Protein AF-A0A1G0C3V4-F1 (afdb_monomer_lite)

Radius of gyration: 38.34 Å; chains: 1; bounding box: 88×27×108 Å

pLDDT: mean 84.43, std 11.32, range [39.75, 96.56]

Sequence (225 aa):
MKKFFIVLGIMSLVLILTPVVIYWYHFGNTTLSDKVSDWGVFGDYINGTINTIVAIISLFVLAWITYIVAKNSNQEARKQQLILRRMDAYQVLATHMINFNLIDRKLEIEVFYFNSIKKSGTFLSKDQAEAIRSIRHNLFAIHELHQCISHFSMSYGHLFEYDFNNEEFKKLTNSSERLRQWAINIEHSIVEQNVENLDENDTPNDFLDNYADFTNSLRKEMNFE

Secondary structure (DSSP, 8-state):
-HHHHHHHHHHHHHHHHHHHHHHHHHHTTSPPP--HHHHHHHHHHHHHHHHHHHHHHHHHHHHHHHHHHHHHHHHHHHHHHHHHHHHHHHHHHHHHHHHHHHHHHHHHHHHHHHHHHHHH----HHHHHHHHHHHHHHHHHHHHHHHHHHHHHHHHGGG--S-TTSHHHHHHHHHHHHHHHHHHHHHHHHHTT------GGGS-THHHHHHHHHHHHHHHTT---

Foldseek 3Di:
DVVVVVVLVVVLVVQLCVQVVVCCVVPVPDDDDPDPVVVVVVCCSSCVSNVVSVVVSVVVVVVVVVVVVVVVVVVVVVVVVLLVLLVVLVVLLVVLVVLLVVLLVVLLVLLVVLVVVVVVPDDDPVVNVVSLVSNLVSLVSLVVNLVSLVCSCVVCVVSAPDDCVDPLSVQLNVLSVQQNVLSVVCNVCSVVVNPDDPDPVSRSPCNVVSSVVVSVVSVVVSDDD

Structure (mmCIF, N/CA/C/O backbone):
data_AF-A0A1G0C3V4-F1
#
_entry.id   AF-A0A1G0C3V4-F1
#
loop_
_atom_site.group_PDB
_atom_site.id
_atom_site.type_symbol
_atom_site.label_atom_id
_atom_site.label_alt_id
_atom_site.label_comp_id
_atom_site.label_asym_id
_atom_site.label_entity_id
_atom_site.label_seq_id
_atom_site.pdbx_PDB_ins_code
_atom_site.Cartn_x
_atom_site.Cartn_y
_atom_site.Cartn_z
_atom_site.occupancy
_atom_site.B_iso_or_equiv
_atom_site.auth_seq_id
_atom_site.auth_comp_id
_atom_site.auth_asym_id
_atom_site.auth_atom_id
_atom_site.pdbx_PDB_model_num
ATOM 1 N N . MET A 1 1 ? 16.892 -3.705 -27.516 1.00 63.84 1 MET A N 1
ATOM 2 C CA . MET A 1 1 ? 18.246 -3.231 -27.141 1.00 63.84 1 MET A CA 1
ATOM 3 C C . MET A 1 1 ? 19.346 -3.825 -28.018 1.00 63.84 1 MET A C 1
ATOM 5 O O . MET A 1 1 ? 19.945 -3.057 -28.751 1.00 63.84 1 MET A O 1
ATOM 9 N N . LYS A 1 2 ? 19.564 -5.152 -28.058 1.00 68.81 2 LYS A N 1
ATOM 10 C CA . LYS A 1 2 ? 20.639 -5.769 -28.879 1.00 68.81 2 LYS A CA 1
ATOM 11 C C . LYS A 1 2 ? 20.648 -5.330 -30.357 1.00 68.81 2 LYS A C 1
ATOM 13 O O . LYS A 1 2 ? 21.683 -4.926 -30.866 1.00 68.81 2 LYS A O 1
ATOM 18 N N . LYS A 1 3 ? 19.483 -5.316 -31.018 1.00 76.25 3 LYS A N 1
ATOM 19 C CA . LYS A 1 3 ? 19.348 -4.881 -32.424 1.00 76.25 3 LYS A CA 1
ATOM 20 C C . LYS A 1 3 ? 19.715 -3.403 -32.653 1.00 76.25 3 LYS A C 1
ATOM 22 O O . LYS A 1 3 ? 20.283 -3.087 -33.685 1.00 76.25 3 LYS A O 1
ATOM 27 N N . PHE A 1 4 ? 19.444 -2.520 -31.687 1.00 77.69 4 PHE A N 1
ATOM 28 C CA . PHE A 1 4 ? 19.779 -1.092 -31.783 1.00 77.69 4 PHE A CA 1
ATOM 29 C C . PHE A 1 4 ? 21.294 -0.870 -31.749 1.00 77.69 4 PHE A C 1
ATOM 31 O O . PHE A 1 4 ? 21.821 -0.151 -32.587 1.00 77.69 4 PHE A O 1
ATOM 38 N N . PHE A 1 5 ? 22.004 -1.550 -30.842 1.00 79.25 5 PHE A N 1
ATOM 39 C CA . PHE A 1 5 ? 23.466 -1.464 -30.769 1.00 79.25 5 PHE A CA 1
ATOM 40 C C . PHE A 1 5 ? 24.155 -2.037 -32.010 1.00 79.25 5 PHE A C 1
ATOM 42 O O . PHE A 1 5 ? 25.154 -1.483 -32.453 1.00 79.25 5 PHE A O 1
ATOM 49 N N . ILE A 1 6 ? 23.602 -3.098 -32.608 1.00 84.56 6 ILE A N 1
ATOM 50 C CA . ILE A 1 6 ? 24.109 -3.650 -33.874 1.00 84.56 6 ILE A CA 1
ATOM 51 C C . ILE A 1 6 ? 23.942 -2.631 -35.010 1.00 84.56 6 ILE A C 1
ATOM 53 O O . ILE A 1 6 ? 24.897 -2.363 -35.732 1.00 84.56 6 ILE A O 1
ATOM 57 N N . VAL A 1 7 ? 22.761 -2.018 -35.138 1.00 84.69 7 VAL A N 1
ATOM 58 C CA . VAL A 1 7 ? 22.500 -0.989 -36.161 1.00 84.69 7 VAL A CA 1
ATOM 59 C C . VAL A 1 7 ? 23.391 0.239 -35.955 1.00 84.69 7 VAL A C 1
ATOM 61 O O . VAL A 1 7 ? 23.986 0.724 -36.913 1.00 84.69 7 VAL A O 1
ATOM 64 N N . LEU A 1 8 ? 23.547 0.701 -34.711 1.00 83.56 8 LEU A N 1
ATOM 65 C CA . LEU A 1 8 ? 24.431 1.817 -34.370 1.00 83.56 8 LEU A CA 1
ATOM 66 C C . LEU A 1 8 ? 25.897 1.495 -34.689 1.00 83.56 8 LEU A C 1
ATOM 68 O O . LEU A 1 8 ? 26.597 2.335 -35.241 1.00 83.56 8 LEU A O 1
ATOM 72 N N . GLY A 1 9 ? 26.355 0.279 -34.384 1.00 85.56 9 GLY A N 1
ATOM 73 C CA . GLY A 1 9 ? 27.712 -0.169 -34.697 1.00 85.56 9 GLY A CA 1
ATOM 74 C C . GLY A 1 9 ? 27.989 -0.186 -36.200 1.00 85.56 9 GLY A C 1
ATOM 75 O O . GLY A 1 9 ? 29.011 0.336 -36.638 1.00 85.56 9 GLY A O 1
ATOM 76 N N . ILE A 1 10 ? 27.052 -0.709 -36.997 1.00 88.06 10 ILE A N 1
ATOM 77 C CA . ILE A 1 10 ? 27.157 -0.717 -38.464 1.00 88.06 10 ILE A CA 1
ATOM 78 C C . ILE A 1 10 ? 27.164 0.716 -39.012 1.00 88.06 10 ILE A C 1
ATOM 80 O O . ILE A 1 10 ? 27.999 1.046 -39.848 1.00 88.06 10 ILE A O 1
ATOM 84 N N . MET A 1 11 ? 26.281 1.587 -38.517 1.00 86.44 11 MET A N 1
ATOM 85 C CA . MET A 1 11 ? 26.206 2.982 -38.960 1.00 86.44 11 MET A CA 1
ATOM 86 C C . MET A 1 11 ? 27.486 3.760 -38.630 1.00 86.44 11 MET A C 1
ATOM 88 O O . MET A 1 11 ? 28.001 4.475 -39.486 1.00 86.44 11 MET A O 1
ATOM 92 N N . SER A 1 12 ? 28.035 3.582 -37.426 1.00 84.06 12 SER A N 1
ATOM 93 C CA . SER A 1 12 ? 29.308 4.189 -37.020 1.00 84.06 12 SER A CA 1
ATOM 94 C C . SER A 1 12 ? 30.472 3.695 -37.878 1.00 84.06 12 SER A C 1
ATOM 96 O O . SER A 1 12 ? 31.303 4.499 -38.292 1.00 84.06 12 SER A O 1
ATOM 98 N N . LEU A 1 13 ? 30.515 2.396 -38.196 1.00 87.56 13 LEU A N 1
ATOM 99 C CA . LEU A 1 13 ? 31.538 1.822 -39.072 1.00 87.56 13 LEU A CA 1
ATOM 100 C C . LEU A 1 13 ? 31.486 2.444 -40.474 1.00 87.56 13 LEU A C 1
ATOM 102 O O . LEU A 1 13 ? 32.519 2.846 -41.003 1.00 87.56 13 LEU A O 1
ATOM 106 N N . VAL A 1 14 ? 30.287 2.572 -41.051 1.00 88.31 14 VAL A N 1
ATOM 107 C CA . VAL A 1 14 ? 30.092 3.240 -42.346 1.00 88.31 14 VAL A CA 1
ATOM 108 C C . VAL A 1 14 ? 30.560 4.694 -42.272 1.00 88.31 14 VAL A C 1
ATOM 110 O O . VAL A 1 14 ? 31.324 5.120 -43.135 1.00 88.31 14 VAL A O 1
ATOM 113 N N . LEU A 1 15 ? 30.183 5.430 -41.218 1.00 85.56 15 LEU A N 1
ATOM 114 C CA . LEU A 1 15 ? 30.558 6.838 -41.061 1.00 85.56 15 LEU A CA 1
ATOM 115 C C . LEU A 1 15 ? 32.078 7.035 -40.971 1.00 85.56 15 LEU A C 1
ATOM 117 O O . LEU A 1 15 ? 32.604 7.954 -41.594 1.00 85.56 15 LEU A O 1
ATOM 121 N N . ILE A 1 16 ? 32.781 6.162 -40.244 1.00 85.56 16 ILE A N 1
ATOM 122 C CA . ILE A 1 16 ? 34.243 6.205 -40.070 1.00 85.56 16 ILE A CA 1
ATOM 123 C C . ILE A 1 16 ? 34.986 5.867 -41.370 1.00 85.56 16 ILE A C 1
ATOM 125 O O . ILE A 1 16 ? 36.071 6.394 -41.607 1.00 85.56 16 ILE A O 1
ATOM 129 N N . LEU A 1 17 ? 34.412 5.024 -42.232 1.00 87.19 17 LEU A N 1
ATOM 130 C CA . LEU A 1 17 ? 35.007 4.678 -43.527 1.00 87.19 17 LEU A CA 1
ATOM 131 C C . LEU A 1 17 ? 34.786 5.761 -44.595 1.00 87.19 17 LEU A C 1
ATOM 133 O O . LEU A 1 17 ? 35.586 5.866 -45.524 1.00 87.19 17 LEU A O 1
ATOM 137 N N . THR A 1 18 ? 33.753 6.600 -44.462 1.00 86.88 18 THR A N 1
ATOM 138 C CA . THR A 1 18 ? 33.429 7.658 -45.442 1.00 86.88 18 THR A CA 1
ATOM 139 C C . THR A 1 18 ? 34.604 8.589 -45.774 1.00 86.88 18 THR A C 1
ATOM 141 O O . THR A 1 18 ? 34.873 8.770 -46.959 1.00 86.88 18 THR A O 1
ATOM 144 N N . PRO A 1 19 ? 35.349 9.156 -44.800 1.00 85.56 19 PRO A N 1
ATOM 145 C CA . PRO A 1 19 ? 36.493 10.030 -45.075 1.00 85.56 19 PRO A CA 1
ATOM 146 C C . PRO A 1 19 ? 37.603 9.330 -45.863 1.00 85.56 19 PRO A C 1
ATOM 148 O O . PRO A 1 19 ? 38.214 9.942 -46.733 1.00 85.56 19 PRO A O 1
ATOM 151 N N . VAL A 1 20 ? 37.828 8.036 -45.605 1.00 86.31 20 VAL A N 1
ATOM 152 C CA . VAL A 1 20 ? 38.820 7.223 -46.326 1.00 86.31 20 VAL A CA 1
ATOM 153 C C . VAL A 1 20 ? 38.390 7.025 -47.780 1.00 86.31 20 VAL A C 1
ATOM 155 O O . VAL A 1 20 ? 39.190 7.217 -48.693 1.00 86.31 20 VAL A O 1
ATOM 158 N N . VAL A 1 21 ? 37.114 6.700 -48.010 1.00 88.12 21 VAL A N 1
ATOM 159 C CA . VAL A 1 21 ? 36.555 6.524 -49.360 1.00 88.12 21 VAL A CA 1
ATOM 160 C C . VAL A 1 21 ? 36.554 7.841 -50.140 1.00 88.12 21 VAL A C 1
ATOM 162 O O . VAL A 1 21 ? 36.944 7.856 -51.304 1.00 88.12 21 VAL A O 1
ATOM 165 N N . ILE A 1 22 ? 36.165 8.952 -49.508 1.00 87.38 22 ILE A N 1
ATOM 166 C CA . ILE A 1 22 ? 36.168 10.290 -50.124 1.00 87.38 22 ILE A CA 1
ATOM 167 C C . ILE A 1 22 ? 37.595 10.709 -50.488 1.00 87.38 22 ILE A C 1
ATOM 169 O O . ILE A 1 22 ? 37.825 11.202 -51.594 1.00 87.38 22 ILE A O 1
ATOM 173 N N . TYR A 1 23 ? 38.559 10.477 -49.593 1.00 87.06 23 TYR A N 1
ATOM 174 C CA . TYR A 1 23 ? 39.966 10.758 -49.861 1.00 87.06 23 TYR A CA 1
ATOM 175 C C . TYR A 1 23 ? 40.481 9.937 -51.047 1.00 87.06 23 TYR A C 1
ATOM 177 O O . TYR A 1 23 ? 41.075 10.492 -51.970 1.00 87.06 23 TYR A O 1
ATOM 185 N N . TRP A 1 24 ? 40.193 8.633 -51.076 1.00 86.69 24 TRP A N 1
ATOM 186 C CA . TRP A 1 24 ? 40.593 7.761 -52.182 1.00 86.69 24 TRP A CA 1
ATOM 187 C C . TRP A 1 24 ? 39.936 8.160 -53.506 1.00 86.69 24 TRP A C 1
ATOM 189 O O . TRP A 1 24 ? 40.581 8.133 -54.548 1.00 86.69 24 TRP A O 1
ATOM 199 N N . TYR A 1 25 ? 38.670 8.572 -53.490 1.00 88.06 25 TYR A N 1
ATOM 200 C CA . TYR A 1 25 ? 37.979 9.034 -54.693 1.00 88.06 25 TYR A CA 1
ATOM 201 C C . TYR A 1 25 ? 38.614 10.304 -55.280 1.00 88.06 25 TYR A C 1
ATOM 203 O O . TYR A 1 25 ? 38.779 10.405 -56.494 1.00 88.06 25 TYR A O 1
ATOM 211 N N . HIS A 1 26 ? 39.005 11.259 -54.433 1.00 84.94 26 HIS A N 1
ATOM 212 C CA . HIS A 1 26 ? 39.595 12.520 -54.887 1.00 84.94 26 HIS A CA 1
ATOM 213 C C . HIS A 1 26 ? 41.089 12.429 -55.223 1.00 84.94 26 HIS A C 1
ATOM 215 O O . HIS A 1 26 ? 41.539 13.107 -56.145 1.00 84.94 26 HIS A O 1
ATOM 221 N N . PHE A 1 27 ? 41.854 11.607 -54.502 1.00 83.56 27 PHE A N 1
ATOM 222 C CA . PHE A 1 27 ? 43.319 11.578 -54.588 1.00 83.56 27 PHE A CA 1
ATOM 223 C C . PHE A 1 27 ? 43.896 10.225 -55.029 1.00 83.56 27 PHE A C 1
ATOM 225 O O . PHE A 1 27 ? 45.096 10.129 -55.264 1.00 83.56 27 PHE A O 1
ATOM 232 N N . GLY A 1 28 ? 43.085 9.182 -55.212 1.00 78.00 28 GLY A N 1
ATOM 233 C CA . GLY A 1 28 ? 43.560 7.820 -55.506 1.00 78.00 28 GLY A CA 1
ATOM 234 C C . GLY A 1 28 ? 44.234 7.633 -56.869 1.00 78.00 28 GLY A C 1
ATOM 235 O O . GLY A 1 28 ? 44.943 6.652 -57.059 1.00 78.00 28 GLY A O 1
ATOM 236 N N . ASN A 1 29 ? 44.060 8.576 -57.801 1.00 80.69 29 ASN A N 1
ATOM 237 C CA . ASN A 1 29 ? 44.761 8.584 -59.092 1.00 80.69 29 ASN A CA 1
ATOM 238 C C . ASN A 1 29 ? 46.132 9.286 -59.035 1.00 80.69 29 ASN A C 1
ATOM 240 O O . ASN A 1 29 ? 46.803 9.405 -60.060 1.00 80.69 29 ASN A O 1
ATOM 244 N N . THR A 1 30 ? 46.540 9.790 -57.868 1.00 80.12 30 THR A N 1
ATOM 245 C CA . THR A 1 30 ? 47.868 10.384 -57.669 1.00 80.12 30 THR A CA 1
ATOM 246 C C . THR A 1 30 ? 48.893 9.309 -57.303 1.00 80.12 30 THR A C 1
ATOM 248 O O . THR A 1 30 ? 48.550 8.266 -56.748 1.00 80.12 30 THR A O 1
ATOM 251 N N . THR A 1 31 ? 50.164 9.527 -57.647 1.00 82.81 31 THR A N 1
ATOM 252 C CA . THR A 1 31 ? 51.248 8.615 -57.258 1.00 82.81 31 THR A CA 1
ATOM 253 C C . THR A 1 31 ? 51.424 8.622 -55.744 1.00 82.81 31 THR A C 1
ATOM 255 O O . THR A 1 31 ? 51.417 9.691 -55.132 1.00 82.81 31 THR A O 1
ATOM 258 N N . LEU A 1 32 ? 51.629 7.444 -55.153 1.00 81.75 32 LEU A N 1
ATOM 259 C CA . LEU A 1 32 ? 51.911 7.308 -53.727 1.00 81.75 32 LEU A CA 1
ATOM 260 C C . LEU A 1 32 ? 53.154 8.133 -53.354 1.00 81.75 32 LEU A C 1
ATOM 262 O O . LEU A 1 32 ? 54.166 8.055 -54.047 1.00 81.75 32 LEU A O 1
ATOM 266 N N . SER A 1 33 ? 53.074 8.934 -52.289 1.00 85.19 33 SER A N 1
ATOM 267 C CA . SER A 1 33 ? 54.213 9.753 -51.868 1.00 85.19 33 SER A CA 1
ATOM 268 C C . SER A 1 33 ? 55.241 8.925 -51.097 1.00 85.19 33 SER A C 1
ATOM 270 O O . SER A 1 33 ? 54.904 8.245 -50.124 1.00 85.19 33 SER A O 1
ATOM 272 N N . ASP A 1 34 ? 56.509 9.062 -51.484 1.00 87.38 34 ASP A N 1
ATOM 273 C CA . ASP A 1 34 ? 57.664 8.516 -50.761 1.00 87.38 34 ASP A CA 1
ATOM 274 C C . ASP A 1 34 ? 58.090 9.402 -49.572 1.00 87.38 34 ASP A C 1
ATOM 276 O O . ASP A 1 34 ? 58.984 9.047 -48.799 1.00 87.38 34 ASP A O 1
ATOM 280 N N . LYS A 1 35 ? 57.472 10.582 -49.403 1.00 90.19 35 LYS A N 1
ATOM 281 C CA . LYS A 1 35 ? 57.782 11.506 -48.307 1.00 90.19 35 LYS A CA 1
ATOM 282 C C . LYS A 1 35 ? 56.919 11.210 -47.090 1.00 90.19 35 LYS A C 1
ATOM 284 O O . LYS A 1 35 ? 55.702 11.362 -47.111 1.00 90.19 35 LYS A O 1
ATOM 289 N N . VAL A 1 36 ? 57.577 10.905 -45.974 1.00 85.38 36 VAL A N 1
ATOM 290 C CA . VAL A 1 36 ? 56.927 10.676 -44.670 1.00 85.38 36 VAL A CA 1
ATOM 291 C C . VAL A 1 36 ? 56.078 11.877 -44.213 1.00 85.38 36 VAL A C 1
ATOM 293 O O . VAL A 1 36 ? 55.052 11.682 -43.569 1.00 85.38 36 VAL A O 1
ATOM 296 N N . SER A 1 37 ? 56.452 13.112 -44.577 1.00 89.19 37 SER A N 1
ATOM 297 C CA . SER A 1 37 ? 55.685 14.325 -44.242 1.00 89.19 37 SER A CA 1
ATOM 298 C C . SER A 1 37 ? 54.247 14.296 -44.762 1.00 89.19 37 SER A C 1
ATOM 300 O O . SER A 1 37 ? 53.335 14.750 -44.075 1.00 89.19 37 SER A O 1
ATOM 302 N N . ASP A 1 38 ? 54.038 13.736 -45.952 1.00 85.69 38 ASP A N 1
ATOM 303 C CA . ASP A 1 38 ? 52.743 13.762 -46.635 1.00 85.69 38 ASP A CA 1
ATOM 304 C C . ASP A 1 38 ? 51.771 12.765 -45.981 1.00 85.69 38 ASP A C 1
ATOM 306 O O . ASP A 1 38 ? 50.573 13.027 -45.865 1.00 85.69 38 ASP A O 1
ATOM 310 N N . TRP A 1 39 ? 52.310 11.666 -45.442 1.00 86.00 39 TRP A N 1
ATOM 311 C CA . TRP A 1 39 ? 51.577 10.706 -44.616 1.00 86.00 39 TRP A CA 1
ATOM 312 C C . TRP A 1 39 ? 51.139 11.288 -43.270 1.00 86.00 39 TRP A C 1
ATOM 314 O O . TRP A 1 39 ? 50.071 10.929 -42.776 1.00 86.00 39 TRP A O 1
ATOM 324 N N . GLY A 1 40 ? 51.922 12.211 -42.701 1.00 86.44 40 GLY A N 1
ATOM 325 C CA . GLY A 1 40 ? 51.534 12.960 -41.502 1.00 86.44 40 GLY A CA 1
ATOM 326 C C . GLY A 1 40 ? 50.282 13.806 -41.744 1.00 86.44 40 GLY A C 1
ATOM 327 O O . GLY A 1 40 ? 49.304 13.681 -41.013 1.00 86.44 40 GLY A O 1
ATOM 328 N N . VAL A 1 41 ? 50.263 14.575 -42.837 1.00 86.88 41 VAL A N 1
ATOM 329 C CA . VAL A 1 41 ? 49.114 15.421 -43.216 1.00 86.88 41 VAL A CA 1
ATOM 330 C C . VAL A 1 41 ? 47.864 14.587 -43.527 1.00 86.88 41 VAL A C 1
ATOM 332 O O . VAL A 1 41 ? 46.753 14.957 -43.144 1.00 86.88 41 VAL A O 1
ATOM 335 N N . PHE A 1 42 ? 48.022 13.436 -44.189 1.00 85.00 42 PHE A N 1
ATOM 336 C CA . PHE A 1 42 ? 46.923 12.487 -44.396 1.00 85.00 42 PHE A CA 1
ATOM 337 C C . PHE A 1 42 ? 46.381 11.938 -43.070 1.00 85.00 42 PHE A C 1
ATOM 339 O O . PHE A 1 42 ? 45.166 11.913 -42.855 1.00 85.00 42 PHE A O 1
ATOM 346 N N . GLY A 1 43 ? 47.281 11.537 -42.169 1.00 84.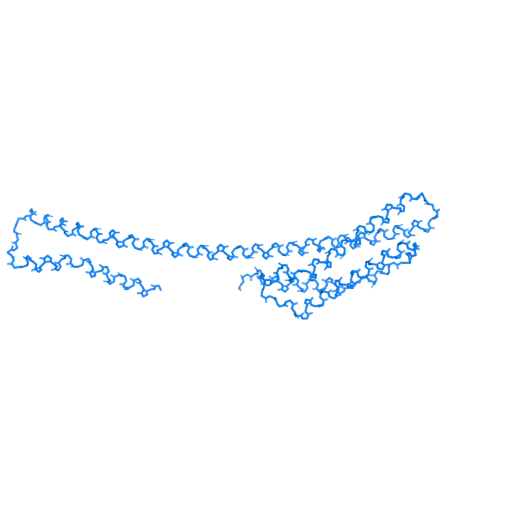94 43 GLY A N 1
ATOM 347 C CA . GLY A 1 43 ? 46.935 11.095 -40.823 1.00 84.94 43 GLY A CA 1
ATOM 348 C C . GLY A 1 43 ? 46.143 12.155 -40.061 1.00 84.94 43 GLY A C 1
ATOM 349 O O . GLY A 1 43 ? 45.115 11.825 -39.474 1.00 84.94 43 GLY A O 1
ATOM 350 N N . ASP A 1 44 ? 46.546 13.423 -40.145 1.00 88.88 44 ASP A N 1
ATOM 351 C CA . ASP A 1 44 ? 45.849 14.546 -39.509 1.00 88.88 44 ASP A CA 1
ATOM 352 C C . ASP A 1 44 ? 44.438 14.760 -40.074 1.00 88.88 44 ASP A C 1
ATOM 354 O O . ASP A 1 44 ? 43.493 14.958 -39.308 1.00 88.88 44 ASP A O 1
ATOM 358 N N . TYR A 1 45 ? 44.255 14.661 -41.395 1.00 87.56 45 TYR A N 1
ATOM 359 C CA . TYR A 1 45 ? 42.934 14.752 -42.029 1.00 87.56 45 TYR A CA 1
ATOM 360 C C . TYR A 1 45 ? 41.993 13.633 -41.564 1.00 87.56 45 TYR A C 1
ATOM 362 O O . TYR A 1 45 ? 40.854 13.893 -41.155 1.00 87.56 45 TYR A O 1
ATOM 370 N N . ILE A 1 46 ? 42.471 12.385 -41.602 1.00 87.12 46 ILE A N 1
ATOM 371 C CA . ILE A 1 46 ? 41.691 11.214 -41.193 1.00 87.12 46 ILE A CA 1
ATOM 372 C C . ILE A 1 46 ? 41.379 11.280 -39.699 1.00 87.12 46 ILE A C 1
ATOM 374 O O . ILE A 1 46 ? 40.219 11.150 -39.312 1.00 87.12 46 ILE A O 1
ATOM 378 N N . ASN A 1 47 ? 42.382 11.544 -38.862 1.00 85.00 47 ASN A N 1
ATOM 379 C CA . ASN A 1 47 ? 42.227 11.637 -37.414 1.00 85.00 47 ASN A CA 1
ATOM 380 C C . ASN A 1 47 ? 41.304 12.797 -37.012 1.00 85.00 47 ASN A C 1
ATOM 382 O O . ASN A 1 47 ? 40.407 12.607 -36.196 1.00 85.00 47 ASN A O 1
ATOM 386 N N . GLY A 1 48 ? 41.461 13.979 -37.613 1.00 86.94 48 GLY A N 1
ATOM 387 C CA . GLY A 1 48 ? 40.600 15.136 -37.355 1.00 86.94 48 GLY A CA 1
ATOM 388 C C . GLY A 1 48 ? 39.139 14.869 -37.717 1.00 86.94 48 GLY A C 1
ATOM 389 O O . GLY A 1 48 ? 38.228 15.149 -36.930 1.00 86.94 48 GLY A O 1
ATOM 390 N N . THR A 1 49 ? 38.907 14.260 -38.882 1.00 87.88 49 THR A N 1
ATOM 391 C CA . THR A 1 49 ? 37.553 13.952 -39.360 1.00 87.88 49 THR A CA 1
ATOM 392 C C . THR A 1 49 ? 36.904 12.836 -38.539 1.00 87.88 49 THR A C 1
ATOM 394 O O . THR A 1 49 ? 35.770 12.992 -38.081 1.00 87.88 49 THR A O 1
ATOM 397 N N . ILE A 1 50 ? 37.623 11.736 -38.285 1.00 87.56 50 ILE A N 1
ATOM 398 C CA . ILE A 1 50 ? 37.124 10.614 -37.476 1.00 87.56 50 ILE A CA 1
ATOM 399 C C . ILE A 1 50 ? 36.859 11.064 -36.040 1.00 87.56 50 ILE A C 1
ATOM 401 O O . ILE A 1 50 ? 35.787 10.766 -35.520 1.00 87.56 50 ILE A O 1
ATOM 405 N N . ASN A 1 51 ? 37.758 11.822 -35.406 1.00 87.94 51 ASN A N 1
ATOM 406 C CA . ASN A 1 51 ? 37.536 12.287 -34.033 1.00 87.94 51 ASN A CA 1
ATOM 407 C C . ASN A 1 51 ? 36.316 13.200 -33.928 1.00 87.94 51 ASN A C 1
ATOM 409 O O . ASN A 1 51 ? 35.550 13.078 -32.974 1.00 87.94 51 ASN A O 1
ATOM 413 N N . THR A 1 52 ? 36.084 14.062 -34.920 1.00 89.69 52 THR A N 1
ATOM 414 C CA . THR A 1 52 ? 34.887 14.916 -34.957 1.00 89.69 52 THR A CA 1
ATOM 415 C C . THR A 1 52 ? 33.615 14.072 -35.070 1.00 89.69 52 THR A C 1
ATOM 417 O O . THR A 1 52 ? 32.654 14.283 -34.330 1.00 89.69 52 THR A O 1
ATOM 420 N N . ILE A 1 53 ? 33.622 13.060 -35.941 1.00 87.25 53 ILE A N 1
ATOM 421 C CA . ILE A 1 53 ? 32.514 12.107 -36.093 1.00 87.25 53 ILE A CA 1
ATOM 422 C C . ILE A 1 53 ? 32.262 11.337 -34.790 1.00 87.25 53 ILE A C 1
ATOM 424 O O . ILE A 1 53 ? 31.125 11.260 -34.321 1.00 87.25 53 ILE A O 1
ATOM 428 N N . VAL A 1 54 ? 33.314 10.788 -34.180 1.00 88.00 54 VAL A N 1
ATOM 429 C CA . VAL A 1 54 ? 33.232 10.015 -32.934 1.00 88.00 54 VAL A CA 1
ATOM 430 C C . VAL A 1 54 ? 32.726 10.884 -31.786 1.00 88.00 54 VAL A C 1
ATOM 432 O O . VAL A 1 54 ? 31.893 10.422 -31.006 1.00 88.00 54 VAL A O 1
ATOM 435 N N . ALA A 1 55 ? 33.162 12.142 -31.694 1.00 91.12 55 ALA A N 1
ATOM 436 C CA . ALA A 1 55 ? 32.678 13.081 -30.686 1.00 91.12 55 ALA A CA 1
ATOM 437 C C . ALA A 1 55 ? 31.165 13.316 -30.819 1.00 91.12 55 ALA A C 1
ATOM 439 O O . ALA A 1 55 ? 30.436 13.219 -29.830 1.00 91.12 55 ALA A O 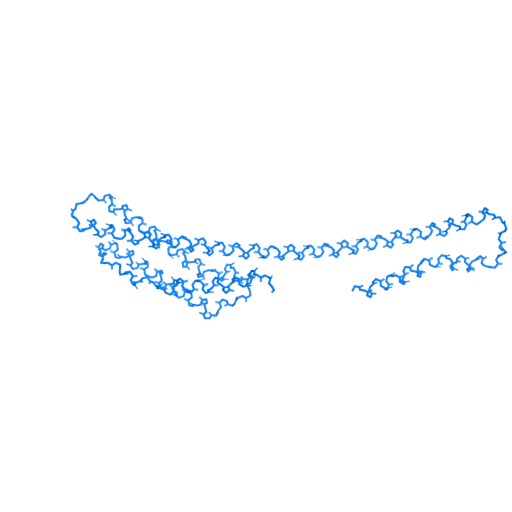1
ATOM 440 N N . ILE A 1 56 ? 30.671 13.534 -32.041 1.00 90.00 56 ILE A N 1
ATOM 441 C CA . ILE A 1 56 ? 29.237 13.711 -32.309 1.00 90.00 56 ILE A CA 1
ATOM 442 C C . ILE A 1 56 ? 28.452 12.443 -31.941 1.00 90.00 56 ILE A C 1
ATOM 444 O O . ILE A 1 56 ? 27.447 12.524 -31.233 1.00 90.00 56 ILE A O 1
ATOM 448 N N . ILE A 1 57 ? 28.919 11.261 -32.357 1.00 87.56 57 ILE A N 1
ATOM 449 C CA . ILE A 1 57 ? 28.282 9.979 -32.007 1.00 87.56 57 ILE A CA 1
ATOM 450 C C . ILE A 1 57 ? 28.250 9.788 -30.486 1.00 87.56 57 ILE A C 1
ATOM 452 O O . ILE A 1 57 ? 27.226 9.381 -29.935 1.00 87.56 57 ILE A O 1
ATOM 456 N N . SER A 1 58 ? 29.339 10.126 -29.796 1.00 89.50 58 SER A N 1
ATOM 457 C CA . SER A 1 58 ? 29.446 10.009 -28.338 1.00 89.50 58 SER A CA 1
ATOM 458 C C . SER A 1 58 ? 28.424 10.890 -27.622 1.00 89.50 58 SER A C 1
ATOM 460 O O . SER A 1 58 ? 27.797 10.434 -26.667 1.00 89.50 58 SER A O 1
ATOM 462 N N . LEU A 1 59 ? 28.184 12.111 -28.114 1.00 92.56 59 LEU A N 1
ATOM 463 C CA . LEU A 1 59 ? 27.138 12.991 -27.585 1.00 92.56 59 LEU A CA 1
ATOM 464 C C . LEU A 1 59 ? 25.742 12.377 -27.740 1.00 92.56 59 LEU A C 1
ATOM 466 O O . LEU A 1 59 ? 24.965 12.384 -26.785 1.00 92.56 59 LEU A O 1
ATOM 470 N N . PHE A 1 60 ? 25.427 11.792 -28.900 1.00 88.88 60 PHE A N 1
ATOM 471 C CA . PHE A 1 60 ? 24.139 11.120 -29.108 1.00 88.88 60 PHE A CA 1
ATOM 472 C C . PHE A 1 60 ? 23.962 9.898 -28.204 1.00 88.88 60 PHE A C 1
ATOM 474 O O . PHE A 1 60 ? 22.891 9.709 -27.622 1.00 88.88 60 PHE A O 1
ATOM 481 N N . VAL A 1 61 ? 25.008 9.084 -28.052 1.00 88.88 61 VAL A N 1
ATOM 482 C CA . VAL A 1 61 ? 24.993 7.922 -27.153 1.00 88.88 61 VAL A CA 1
ATOM 483 C C . VAL A 1 61 ? 24.784 8.365 -25.708 1.00 88.88 61 VAL A C 1
ATOM 485 O O . VAL A 1 61 ? 23.929 7.807 -25.019 1.00 88.88 61 VAL A O 1
ATOM 488 N N . LEU A 1 62 ? 25.505 9.392 -25.257 1.00 93.00 62 LEU A N 1
ATOM 489 C CA . LEU A 1 62 ? 25.367 9.930 -23.906 1.00 93.00 62 LEU A CA 1
ATOM 490 C C . LEU A 1 62 ? 23.959 10.479 -23.656 1.00 93.00 62 LEU A C 1
ATOM 492 O O . LEU A 1 62 ? 23.354 10.159 -22.631 1.00 93.00 62 LEU A O 1
ATOM 496 N N . ALA A 1 63 ? 23.410 11.256 -24.593 1.00 92.75 63 ALA A N 1
ATOM 497 C CA . ALA A 1 63 ? 22.049 11.780 -24.499 1.00 92.75 63 ALA A CA 1
ATOM 498 C C . ALA A 1 63 ? 21.013 10.647 -24.402 1.00 92.75 63 ALA A C 1
ATOM 500 O O . ALA A 1 63 ? 20.114 10.690 -23.560 1.00 92.75 63 ALA A O 1
ATOM 501 N N . TRP A 1 64 ? 21.172 9.594 -25.206 1.00 89.25 64 TRP A N 1
ATOM 502 C CA . TRP A 1 64 ? 20.298 8.422 -25.190 1.00 89.25 64 TRP A CA 1
ATOM 503 C C . TRP A 1 64 ? 20.366 7.643 -23.870 1.00 89.25 64 TRP A C 1
ATOM 505 O O . TRP A 1 64 ? 19.328 7.307 -23.296 1.00 89.25 64 TRP A O 1
ATOM 515 N N . ILE A 1 65 ? 21.575 7.381 -23.361 1.00 91.94 65 ILE A N 1
ATOM 516 C CA . ILE A 1 65 ? 21.769 6.713 -22.065 1.00 91.94 65 ILE A CA 1
ATOM 517 C C . ILE A 1 65 ? 21.135 7.549 -20.956 1.00 91.94 65 ILE A C 1
ATOM 519 O O . ILE A 1 65 ? 20.363 7.018 -20.162 1.00 91.94 65 ILE A O 1
ATOM 523 N N . THR A 1 66 ? 21.400 8.855 -20.945 1.00 94.38 66 THR A N 1
ATOM 524 C CA . THR A 1 66 ? 20.840 9.789 -19.960 1.00 94.38 66 THR A CA 1
ATOM 525 C C . THR A 1 66 ? 19.315 9.752 -19.977 1.00 94.38 66 THR A C 1
ATOM 527 O O . THR A 1 66 ? 18.692 9.648 -18.924 1.00 94.38 66 THR A O 1
ATOM 530 N N . TYR A 1 67 ? 18.700 9.751 -21.163 1.00 93.19 67 TYR A N 1
ATOM 531 C CA . TYR A 1 67 ? 17.251 9.635 -21.308 1.00 93.19 67 TYR A CA 1
ATOM 532 C C . TYR A 1 67 ? 16.702 8.319 -20.735 1.00 93.19 67 TYR A C 1
ATOM 534 O O . TYR A 1 67 ? 15.715 8.336 -19.998 1.00 93.19 67 TYR A O 1
ATOM 542 N N . ILE A 1 68 ? 17.337 7.180 -21.034 1.00 92.00 68 ILE A N 1
ATOM 543 C CA . ILE A 1 68 ? 16.916 5.875 -20.500 1.00 92.00 68 ILE A CA 1
ATOM 544 C C . ILE A 1 68 ? 17.048 5.842 -18.979 1.00 92.00 68 ILE A C 1
ATOM 546 O O . ILE A 1 68 ? 16.114 5.419 -18.300 1.00 92.00 68 ILE A O 1
ATOM 550 N N . VAL A 1 69 ? 18.179 6.301 -18.444 1.00 93.00 69 VAL A N 1
ATOM 551 C CA . VAL A 1 69 ? 18.434 6.327 -17.000 1.00 93.00 69 VAL A CA 1
ATOM 552 C C . VAL A 1 69 ? 17.419 7.223 -16.297 1.00 93.00 69 VAL A C 1
ATOM 554 O O . VAL A 1 69 ? 16.798 6.786 -15.333 1.00 93.00 69 VAL A O 1
ATOM 557 N N . ALA A 1 70 ? 17.168 8.427 -16.816 1.00 92.38 70 ALA A N 1
ATOM 558 C CA . ALA A 1 70 ? 16.169 9.338 -16.263 1.00 92.38 70 ALA A CA 1
ATOM 559 C C . ALA A 1 70 ? 14.757 8.735 -16.303 1.00 92.38 70 ALA A C 1
ATOM 561 O O . ALA A 1 70 ? 14.000 8.840 -15.339 1.00 92.38 70 ALA A O 1
ATOM 562 N N . LYS A 1 71 ? 14.393 8.061 -17.400 1.00 92.38 71 LYS A N 1
ATOM 563 C CA . LYS A 1 71 ? 13.096 7.389 -17.526 1.00 92.38 71 LYS A CA 1
ATOM 564 C C . LYS A 1 71 ? 12.945 6.243 -16.525 1.00 92.38 71 LYS A C 1
ATOM 566 O O . LYS A 1 71 ? 11.908 6.168 -15.869 1.00 92.38 71 LYS A O 1
ATOM 571 N N . ASN A 1 72 ? 13.955 5.384 -16.398 1.00 91.00 72 ASN A N 1
ATOM 572 C CA . ASN A 1 72 ? 13.936 4.263 -15.458 1.00 91.00 72 ASN A CA 1
ATOM 573 C C . ASN A 1 72 ? 13.904 4.758 -14.009 1.00 91.00 72 ASN A C 1
ATOM 575 O O . ASN A 1 72 ? 13.050 4.323 -13.244 1.00 91.00 72 ASN A O 1
ATOM 579 N N . SER A 1 73 ? 14.744 5.737 -13.666 1.00 92.06 73 SER A N 1
ATOM 580 C CA . SER A 1 73 ? 14.765 6.358 -12.339 1.00 92.06 73 SER A CA 1
ATOM 581 C C . SER A 1 73 ? 13.412 6.980 -11.981 1.00 92.06 73 SER A C 1
ATOM 583 O O . SER A 1 73 ? 12.898 6.747 -10.892 1.00 92.06 73 SER A O 1
ATOM 585 N N . ASN A 1 74 ? 12.761 7.678 -12.918 1.00 93.00 74 ASN A N 1
ATOM 586 C CA . ASN A 1 74 ? 11.415 8.214 -12.698 1.00 93.00 74 ASN A CA 1
ATOM 587 C C . ASN A 1 74 ? 10.363 7.115 -12.485 1.00 93.00 74 ASN A C 1
ATOM 589 O O . ASN A 1 74 ? 9.430 7.297 -11.704 1.00 93.00 74 ASN A O 1
ATOM 593 N N . GLN A 1 75 ? 10.471 5.983 -13.185 1.00 91.50 75 GLN A N 1
ATOM 594 C CA . GLN A 1 75 ? 9.567 4.849 -12.980 1.00 91.50 75 GLN A CA 1
ATOM 595 C C . GLN A 1 75 ? 9.787 4.189 -11.616 1.00 91.50 75 GLN A C 1
ATOM 597 O O . GLN A 1 75 ? 8.813 3.890 -10.929 1.00 91.50 75 GLN A O 1
ATOM 602 N N . GLU A 1 76 ? 11.038 3.992 -11.211 1.00 90.94 76 GLU A N 1
ATOM 603 C CA . GLU A 1 76 ? 11.398 3.463 -9.893 1.00 90.94 76 GLU A CA 1
ATOM 604 C C . GLU A 1 76 ? 10.934 4.394 -8.771 1.00 90.94 76 GLU A C 1
ATOM 606 O O . GLU A 1 76 ? 10.268 3.935 -7.847 1.00 90.94 76 GLU A O 1
ATOM 611 N N . ALA A 1 77 ? 11.164 5.702 -8.899 1.00 92.94 77 ALA A N 1
ATOM 612 C CA . ALA A 1 77 ? 10.702 6.701 -7.939 1.00 92.94 77 ALA A CA 1
ATOM 613 C C . ALA A 1 77 ? 9.172 6.697 -7.794 1.00 92.94 77 ALA A C 1
ATOM 615 O O . ALA A 1 77 ? 8.652 6.747 -6.682 1.00 92.94 77 ALA A O 1
ATOM 616 N N . ARG A 1 78 ? 8.426 6.567 -8.902 1.00 90.56 78 ARG A N 1
ATOM 617 C CA . ARG A 1 78 ? 6.958 6.432 -8.863 1.00 90.56 78 ARG A CA 1
ATOM 618 C C . ARG A 1 78 ? 6.512 5.160 -8.149 1.00 90.56 78 ARG A C 1
ATOM 620 O O . ARG A 1 78 ? 5.572 5.213 -7.361 1.00 90.56 78 ARG A O 1
ATOM 627 N N . LYS A 1 79 ? 7.177 4.028 -8.406 1.00 90.06 79 LYS A N 1
ATOM 628 C CA . LYS A 1 79 ? 6.896 2.762 -7.711 1.00 90.06 79 LYS A CA 1
ATOM 629 C C . LYS A 1 79 ? 7.172 2.884 -6.212 1.00 90.06 79 LYS A C 1
ATOM 631 O O . LYS A 1 79 ? 6.322 2.510 -5.415 1.00 90.06 79 LYS A O 1
ATOM 636 N N . GLN A 1 80 ? 8.311 3.462 -5.833 1.00 90.88 80 GLN A N 1
ATOM 637 C CA . GLN A 1 80 ? 8.664 3.716 -4.433 1.00 90.88 80 GLN A CA 1
ATOM 638 C C . GLN A 1 80 ? 7.646 4.634 -3.752 1.00 90.88 80 GLN A C 1
ATOM 640 O O . GLN A 1 80 ? 7.184 4.330 -2.657 1.00 90.88 80 GLN A O 1
ATOM 645 N N . GLN A 1 81 ? 7.228 5.715 -4.415 1.00 93.00 81 GLN A N 1
ATOM 646 C CA . GLN A 1 81 ? 6.207 6.619 -3.887 1.00 93.00 81 GLN A CA 1
ATOM 647 C C . GLN A 1 81 ? 4.859 5.916 -3.682 1.00 93.00 81 GLN A C 1
ATOM 649 O O . GLN A 1 81 ? 4.185 6.173 -2.687 1.00 93.00 81 GLN A O 1
ATOM 654 N N . LEU A 1 82 ? 4.460 5.029 -4.599 1.00 91.94 82 LEU A N 1
ATOM 655 C CA . LEU A 1 82 ? 3.241 4.237 -4.443 1.00 91.94 82 LEU A CA 1
ATOM 656 C C . LEU A 1 82 ? 3.334 3.299 -3.232 1.00 91.94 82 LEU A C 1
ATOM 658 O O . LEU A 1 82 ? 2.388 3.230 -2.455 1.00 91.94 82 LEU A O 1
ATOM 662 N N . ILE A 1 83 ? 4.474 2.628 -3.040 1.00 90.88 83 ILE A N 1
ATOM 663 C CA . ILE A 1 83 ? 4.713 1.755 -1.879 1.00 90.88 83 ILE A CA 1
ATOM 664 C C . ILE A 1 83 ? 4.633 2.551 -0.577 1.00 90.88 83 ILE A C 1
ATOM 666 O O . ILE A 1 83 ? 3.943 2.123 0.341 1.00 90.88 83 ILE A O 1
ATOM 670 N N . LEU A 1 84 ? 5.274 3.721 -0.511 1.00 92.44 84 LEU A N 1
ATOM 671 C CA . LEU A 1 84 ? 5.205 4.596 0.663 1.00 92.44 84 LEU A CA 1
ATOM 672 C C . LEU A 1 84 ? 3.758 4.987 0.982 1.00 92.44 84 LEU A C 1
ATOM 674 O O . LEU A 1 84 ? 3.314 4.819 2.109 1.00 92.44 84 LEU A O 1
ATOM 678 N N . ARG A 1 85 ? 2.980 5.401 -0.024 1.00 94.38 85 ARG A N 1
ATOM 679 C CA . ARG A 1 85 ? 1.558 5.733 0.170 1.00 94.38 85 ARG A CA 1
ATOM 680 C C . ARG A 1 85 ? 0.721 4.539 0.624 1.00 94.38 85 ARG A C 1
ATOM 682 O O . ARG A 1 85 ? -0.194 4.711 1.425 1.00 94.38 85 ARG A O 1
ATOM 689 N N . ARG A 1 86 ? 1.009 3.337 0.114 1.00 93.19 86 ARG A N 1
ATOM 690 C CA . ARG A 1 86 ? 0.377 2.104 0.602 1.00 93.19 86 ARG A CA 1
ATOM 691 C C . ARG A 1 86 ? 0.729 1.894 2.070 1.00 93.19 86 ARG A C 1
ATOM 693 O O . ARG A 1 86 ? -0.186 1.723 2.862 1.00 93.19 86 ARG A O 1
ATOM 700 N N . MET A 1 87 ? 2.009 1.971 2.439 1.00 92.19 87 MET A N 1
ATOM 701 C CA . MET A 1 87 ? 2.473 1.846 3.828 1.00 92.19 87 MET A CA 1
ATOM 702 C C . MET A 1 87 ? 1.790 2.851 4.763 1.00 92.19 87 MET A C 1
ATOM 704 O O . MET A 1 87 ? 1.332 2.449 5.830 1.00 92.19 87 MET A O 1
ATOM 708 N N . ASP A 1 88 ? 1.636 4.110 4.343 1.00 93.50 88 ASP A N 1
ATOM 709 C CA . ASP A 1 88 ? 0.905 5.127 5.109 1.00 93.50 88 ASP A CA 1
ATOM 710 C C . ASP A 1 88 ? -0.550 4.694 5.370 1.00 93.50 88 ASP A C 1
ATOM 712 O O . ASP A 1 88 ? -1.043 4.802 6.494 1.00 93.50 88 ASP A O 1
ATOM 716 N N . ALA A 1 89 ? -1.234 4.132 4.365 1.00 94.19 89 ALA A N 1
ATOM 717 C CA . ALA A 1 89 ? -2.593 3.608 4.519 1.00 94.19 89 ALA A CA 1
ATOM 718 C C . ALA A 1 89 ? -2.664 2.449 5.535 1.00 94.19 89 ALA A C 1
ATOM 720 O O . ALA A 1 89 ? -3.580 2.398 6.359 1.00 94.19 89 ALA A O 1
ATOM 721 N N . TYR A 1 90 ? -1.675 1.547 5.545 1.00 92.62 90 TYR A N 1
ATOM 722 C CA . TYR A 1 90 ? -1.586 0.512 6.586 1.00 92.62 90 TYR A CA 1
ATOM 723 C C . TYR A 1 90 ? -1.319 1.072 7.958 1.00 92.62 90 TYR A C 1
ATOM 725 O O . TYR A 1 90 ? -1.869 0.565 8.929 1.00 92.62 90 TYR A O 1
ATOM 733 N N . GLN A 1 91 ? -0.455 2.074 8.062 1.00 93.19 91 GLN A N 1
ATOM 734 C CA . GLN A 1 91 ? -0.147 2.677 9.345 1.00 93.19 91 GLN A CA 1
ATOM 735 C C . GLN A 1 91 ? -1.395 3.323 9.949 1.00 93.19 91 GLN A C 1
ATOM 737 O O . GLN A 1 91 ? -1.595 3.234 11.162 1.00 93.19 91 GLN A O 1
ATOM 742 N N . VAL A 1 92 ? -2.263 3.910 9.119 1.00 93.50 92 VAL A N 1
ATOM 743 C CA . VAL A 1 92 ? -3.574 4.409 9.550 1.00 93.50 92 VAL A CA 1
ATOM 744 C C . VAL A 1 92 ? -4.436 3.274 10.100 1.00 93.50 92 VAL A C 1
ATOM 746 O O . VAL A 1 92 ? -4.919 3.390 11.226 1.00 93.50 92 VAL A O 1
ATOM 749 N N . LEU A 1 93 ? -4.572 2.163 9.369 1.00 92.31 93 LEU A N 1
ATOM 750 C CA . LEU A 1 93 ? -5.291 0.978 9.849 1.00 92.31 93 LEU A CA 1
ATOM 751 C C . LEU A 1 93 ? -4.707 0.478 11.181 1.00 92.31 93 LEU A C 1
ATOM 753 O O . LEU A 1 93 ? -5.415 0.427 12.189 1.00 92.31 93 LEU A O 1
ATOM 757 N N . ALA A 1 94 ? -3.408 0.188 11.212 1.00 91.56 94 ALA A N 1
ATOM 758 C CA . ALA A 1 94 ? -2.709 -0.356 12.370 1.00 91.56 94 ALA A CA 1
ATOM 759 C C . ALA A 1 94 ? -2.833 0.540 13.609 1.00 91.56 94 ALA A C 1
ATOM 761 O O . ALA A 1 94 ? -3.083 0.035 14.700 1.00 91.56 94 ALA A O 1
ATOM 762 N N . THR A 1 95 ? -2.713 1.861 13.448 1.00 93.19 95 THR A N 1
ATOM 763 C CA . THR A 1 95 ? -2.879 2.822 14.550 1.00 93.19 95 THR A CA 1
ATOM 764 C C . THR A 1 95 ? -4.274 2.723 15.167 1.00 93.19 95 THR A C 1
ATOM 766 O O . THR A 1 95 ? -4.390 2.605 16.386 1.00 93.19 95 THR A O 1
ATOM 769 N N . HIS A 1 96 ? -5.332 2.708 14.350 1.00 90.56 96 HIS A N 1
ATOM 770 C CA . HIS A 1 96 ? -6.700 2.595 14.866 1.00 90.56 96 HIS A CA 1
ATOM 771 C C . HIS A 1 96 ? -6.952 1.237 15.532 1.00 90.56 96 HIS A C 1
ATOM 773 O O . HIS A 1 96 ? -7.632 1.181 16.553 1.00 90.56 96 HIS A O 1
ATOM 779 N N . MET A 1 97 ? -6.357 0.156 15.021 1.00 87.62 97 MET A N 1
ATOM 780 C CA . MET A 1 97 ? -6.464 -1.175 15.626 1.00 87.62 97 MET A CA 1
ATOM 781 C C . MET A 1 97 ? -5.751 -1.278 16.976 1.00 87.62 97 MET A C 1
ATOM 783 O O . MET A 1 97 ? -6.282 -1.852 17.923 1.00 87.62 97 MET A O 1
ATOM 787 N N . ILE A 1 98 ? -4.544 -0.717 17.085 1.00 88.12 98 ILE A N 1
ATOM 788 C CA . ILE A 1 98 ? -3.811 -0.659 18.356 1.00 88.12 98 ILE A CA 1
ATOM 789 C C . ILE A 1 98 ? -4.634 0.119 19.383 1.00 88.12 98 ILE A C 1
ATOM 791 O O . ILE A 1 98 ? -4.823 -0.362 20.499 1.00 88.12 98 ILE A O 1
ATOM 795 N N . ASN A 1 99 ? -5.161 1.282 18.991 1.00 87.19 99 ASN A N 1
ATOM 796 C CA . ASN A 1 99 ? -6.010 2.091 19.859 1.00 87.19 99 ASN A CA 1
ATOM 797 C C . ASN A 1 99 ? -7.261 1.319 20.287 1.00 87.19 99 ASN A C 1
ATOM 799 O O . ASN A 1 99 ? -7.573 1.306 21.473 1.00 87.19 99 ASN A O 1
ATOM 803 N N . PHE A 1 100 ? -7.921 0.614 19.364 1.00 87.31 100 PHE A N 1
ATOM 804 C CA . PHE A 1 100 ? -9.071 -0.233 19.671 1.00 87.31 100 PHE A CA 1
ATOM 805 C C . PHE A 1 100 ? -8.743 -1.316 20.703 1.00 87.31 100 PHE A C 1
ATOM 807 O O . PHE A 1 100 ? -9.403 -1.383 21.730 1.00 87.31 100 PHE A O 1
ATOM 814 N N . ASN A 1 101 ? -7.682 -2.100 20.496 1.00 84.06 101 ASN A N 1
ATOM 815 C CA . ASN A 1 101 ? -7.300 -3.180 21.416 1.00 84.06 101 ASN A CA 1
ATOM 816 C C . ASN A 1 101 ? -6.966 -2.679 22.832 1.00 84.06 101 ASN A C 1
ATOM 818 O O . ASN A 1 101 ? -7.197 -3.379 23.819 1.00 84.06 101 ASN A O 1
ATOM 822 N N . LEU A 1 102 ? -6.381 -1.482 22.947 1.00 82.50 102 LEU A N 1
ATOM 823 C CA . LEU A 1 102 ? -6.125 -0.849 24.244 1.00 82.50 102 LEU A CA 1
ATOM 824 C C . LEU A 1 102 ? -7.424 -0.384 24.905 1.00 82.50 102 LEU A C 1
ATOM 826 O O . LEU A 1 102 ? -7.580 -0.508 26.119 1.00 82.50 102 LEU A O 1
ATOM 830 N N . ILE A 1 103 ? -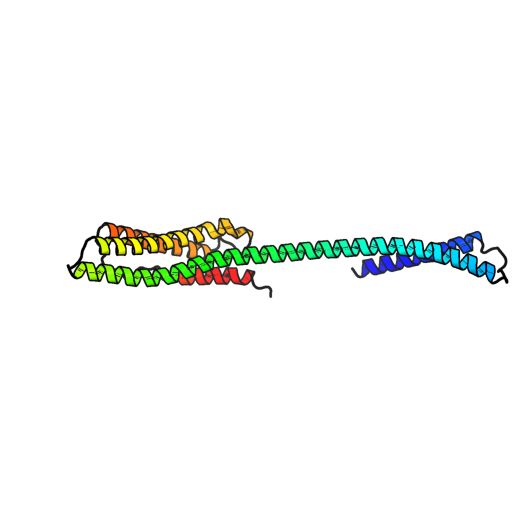8.337 0.156 24.105 1.00 84.56 103 ILE A N 1
ATOM 831 C CA . ILE A 1 103 ? -9.616 0.705 24.545 1.00 8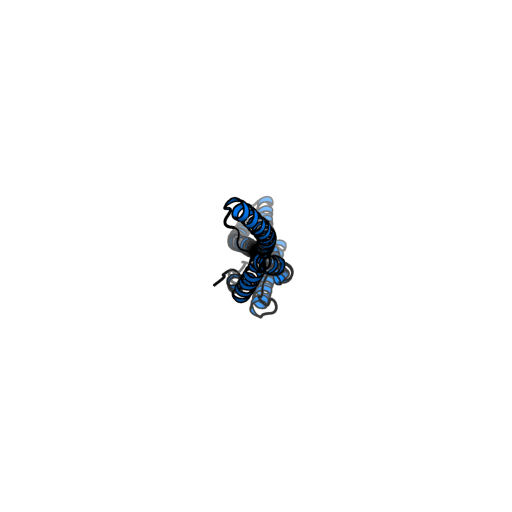4.56 103 ILE A CA 1
ATOM 832 C C . ILE A 1 103 ? -10.582 -0.384 24.976 1.00 84.56 103 ILE A C 1
ATOM 834 O O . ILE A 1 103 ? -11.204 -0.229 26.018 1.00 84.56 103 ILE A O 1
ATOM 838 N N . ASP A 1 104 ? -10.657 -1.480 24.234 1.00 78.38 104 ASP A N 1
ATOM 839 C CA . ASP A 1 104 ? -11.486 -2.643 24.539 1.00 78.38 104 ASP A CA 1
ATOM 840 C C . ASP A 1 104 ? -11.206 -3.156 25.963 1.00 78.38 104 ASP A C 1
ATOM 842 O O . ASP A 1 104 ? -12.071 -3.120 26.838 1.00 78.38 104 ASP A O 1
ATOM 846 N N . ARG A 1 105 ? -9.929 -3.428 26.265 1.00 76.88 105 ARG A N 1
ATOM 847 C CA . ARG A 1 105 ? -9.479 -3.820 27.613 1.00 76.88 105 ARG A CA 1
ATOM 848 C C . ARG A 1 105 ? -9.731 -2.752 28.676 1.00 76.88 105 ARG A C 1
ATOM 850 O O . ARG A 1 105 ? -9.994 -3.062 29.835 1.00 76.88 105 ARG A O 1
ATOM 857 N N . LYS A 1 106 ? -9.577 -1.475 28.318 1.00 83.12 106 LYS A N 1
ATOM 858 C CA . LYS A 1 106 ? -9.764 -0.358 29.253 1.00 83.12 106 LYS A CA 1
ATOM 859 C C . LYS A 1 106 ? -11.241 -0.175 29.609 1.00 83.12 106 LYS A C 1
ATOM 861 O O . LYS A 1 106 ? -11.548 0.063 30.775 1.00 83.12 106 LYS A O 1
ATOM 866 N N . LEU A 1 107 ? -12.136 -0.302 28.630 1.00 80.94 107 LEU A N 1
ATOM 867 C CA . LEU A 1 107 ? -13.585 -0.198 28.800 1.00 80.94 107 LEU A CA 1
ATOM 868 C C . LEU A 1 107 ? -14.110 -1.266 29.754 1.00 80.94 107 LEU A C 1
ATOM 870 O O . LEU A 1 107 ? -14.874 -0.932 30.657 1.00 80.94 107 LEU A O 1
ATOM 874 N N . GLU A 1 108 ? -13.649 -2.507 29.606 1.00 76.62 108 GLU A N 1
ATOM 875 C CA . GLU A 1 108 ? -14.005 -3.621 30.491 1.00 76.62 108 GLU A CA 1
ATOM 876 C C . GLU A 1 108 ? -13.737 -3.274 31.970 1.00 76.62 108 GLU A C 1
ATOM 878 O O . GLU A 1 108 ? -14.630 -3.339 32.822 1.00 76.62 108 GLU A O 1
ATOM 883 N N . ILE A 1 109 ? -12.527 -2.784 32.267 1.00 76.38 109 ILE A N 1
ATOM 884 C CA . ILE A 1 109 ? -12.108 -2.395 33.623 1.00 76.38 109 ILE A CA 1
ATOM 885 C C . ILE A 1 109 ? -12.913 -1.196 34.138 1.00 76.38 109 ILE A C 1
ATOM 887 O O . ILE A 1 109 ? -13.352 -1.184 35.291 1.00 76.38 109 ILE A O 1
ATOM 891 N N . GLU A 1 110 ? -13.094 -0.164 33.313 1.00 78.00 110 GLU A N 1
ATOM 892 C CA . GLU A 1 110 ? -13.790 1.063 33.713 1.00 78.00 110 GLU A CA 1
ATOM 893 C C . GLU A 1 110 ? -15.271 0.819 34.006 1.00 78.00 110 GLU A C 1
ATOM 895 O O . GLU A 1 110 ? -15.809 1.367 34.972 1.00 78.00 110 GLU A O 1
ATOM 900 N N . VAL A 1 111 ? -15.924 -0.033 33.219 1.00 75.81 111 VAL A N 1
ATOM 901 C CA . VAL A 1 111 ? -17.323 -0.415 33.426 1.00 75.81 111 VAL A CA 1
ATOM 902 C C . VAL A 1 111 ? -17.464 -1.263 34.685 1.00 75.81 111 VAL A C 1
ATOM 904 O O . VAL A 1 111 ? -18.355 -1.009 35.501 1.00 75.81 111 VAL A O 1
ATOM 907 N N . PHE A 1 112 ? -16.565 -2.227 34.901 1.00 77.81 112 PHE A N 1
ATOM 908 C CA . PHE A 1 112 ? -16.535 -3.009 36.137 1.00 77.81 112 PHE A CA 1
ATOM 909 C C . PHE A 1 112 ? -16.372 -2.111 37.373 1.00 77.81 112 PHE A C 1
ATOM 911 O O . PHE A 1 112 ? -17.097 -2.261 38.366 1.00 77.81 112 PHE A O 1
ATOM 918 N N . TYR A 1 113 ? -15.452 -1.144 37.308 1.00 74.62 113 TYR A N 1
ATOM 919 C CA . TYR A 1 113 ? -15.225 -0.169 38.372 1.00 74.62 113 TYR A CA 1
ATOM 920 C C . TYR A 1 113 ? -16.467 0.696 38.618 1.00 74.62 113 TYR A C 1
ATOM 922 O O . TYR A 1 113 ? -16.919 0.812 39.759 1.00 74.62 113 TYR A O 1
ATOM 930 N N . PHE A 1 114 ? -17.079 1.229 37.555 1.00 75.06 114 PHE A N 1
ATOM 931 C CA . PHE A 1 114 ? -18.320 2.003 37.632 1.00 75.06 114 PHE A CA 1
ATOM 932 C C . PHE A 1 114 ? -19.445 1.217 38.324 1.00 75.06 114 PHE A C 1
ATOM 934 O O . PHE A 1 114 ? -20.069 1.715 39.266 1.00 75.06 114 PHE A O 1
ATOM 941 N N . ASN A 1 115 ? -19.655 -0.039 37.924 1.00 74.81 115 ASN A N 1
ATOM 942 C CA . ASN A 1 115 ? -20.676 -0.914 38.502 1.00 74.81 115 ASN A CA 1
ATOM 943 C C . ASN A 1 115 ? -20.395 -1.256 39.971 1.00 74.81 115 ASN A C 1
ATOM 945 O O . ASN A 1 115 ? -21.323 -1.327 40.782 1.00 74.81 115 ASN A O 1
ATOM 949 N N . SER A 1 116 ? -19.125 -1.438 40.334 1.00 72.44 116 SER A N 1
ATOM 950 C CA . SER A 1 116 ? -18.704 -1.703 41.713 1.00 72.44 116 SER A CA 1
ATOM 951 C C . SER A 1 116 ? -18.972 -0.506 42.630 1.00 72.44 116 SER A C 1
ATOM 953 O O . SER A 1 116 ? -19.528 -0.678 43.715 1.00 72.44 116 SER A O 1
ATOM 955 N N . ILE A 1 117 ? -18.667 0.714 42.173 1.00 67.31 117 ILE A N 1
ATOM 956 C CA . ILE A 1 117 ? -18.953 1.950 42.922 1.00 67.31 117 ILE A CA 1
ATOM 957 C C . ILE A 1 117 ? -20.458 2.189 43.044 1.00 67.31 117 ILE A C 1
ATOM 959 O O . ILE A 1 117 ? -20.944 2.542 44.117 1.00 67.31 117 ILE A O 1
ATOM 963 N N . LYS A 1 118 ? -21.226 1.976 41.965 1.00 68.31 118 LYS A N 1
ATOM 964 C CA . LYS A 1 118 ? -22.692 2.113 41.993 1.00 68.31 118 LYS A CA 1
ATOM 965 C C . LYS A 1 118 ? -23.311 1.246 43.098 1.00 68.31 118 LYS A C 1
ATOM 967 O O . LYS A 1 118 ? -24.246 1.683 43.763 1.00 68.31 118 LYS A O 1
ATOM 972 N N . LYS A 1 119 ? -22.771 0.043 43.325 1.00 72.44 119 LYS A N 1
ATOM 973 C CA . LYS A 1 119 ? -23.241 -0.893 44.360 1.00 72.44 119 LYS A CA 1
ATOM 974 C C . LYS A 1 119 ? -22.817 -0.524 45.784 1.00 72.44 119 LYS A C 1
ATOM 976 O O . LYS A 1 119 ? -23.540 -0.871 46.713 1.00 72.44 119 LYS A O 1
ATOM 981 N N . SER A 1 120 ? -21.681 0.147 45.989 1.00 67.25 120 SER A N 1
ATOM 982 C CA . SER A 1 120 ? -21.156 0.402 47.340 1.00 67.25 120 SER A CA 1
ATOM 983 C C . SER A 1 120 ? -21.906 1.503 48.101 1.00 67.25 120 SER A C 1
ATOM 985 O O . SER A 1 120 ? -21.747 1.612 49.315 1.00 67.25 120 SER A O 1
ATOM 987 N N . GLY A 1 121 ? -22.715 2.327 47.419 1.00 62.16 121 GLY A N 1
ATOM 988 C CA . GLY A 1 121 ? -23.487 3.427 48.024 1.00 62.16 121 GLY A CA 1
ATOM 989 C C . GLY A 1 121 ? -22.629 4.556 48.617 1.00 62.16 121 GLY A C 1
ATOM 990 O O . GLY A 1 121 ? -23.147 5.543 49.132 1.00 62.16 121 GLY A O 1
ATOM 991 N N . THR A 1 122 ? -21.310 4.420 48.537 1.00 58.16 122 THR A N 1
ATOM 992 C CA . THR A 1 122 ? -20.305 5.321 49.079 1.00 58.16 122 THR A CA 1
ATOM 993 C C . THR A 1 122 ? -19.613 6.035 47.927 1.00 58.16 122 THR A C 1
ATOM 995 O O . THR A 1 122 ? -18.592 5.528 47.494 1.00 58.16 122 THR A O 1
ATOM 998 N N . PHE A 1 123 ? -20.104 7.183 47.419 1.00 60.44 123 PHE A N 1
ATOM 999 C CA . PHE A 1 123 ? -19.191 8.176 46.811 1.00 60.44 123 PHE A CA 1
ATOM 1000 C C . PHE A 1 123 ? -19.765 9.561 46.430 1.00 60.44 123 PHE A C 1
ATOM 1002 O O . PHE A 1 123 ? -20.950 9.721 46.152 1.00 60.44 123 PHE A O 1
ATOM 1009 N N . LEU A 1 124 ? -18.857 10.552 46.383 1.00 57.06 124 LEU A N 1
ATOM 1010 C CA . LEU A 1 124 ? -19.002 11.931 45.888 1.00 57.06 124 LEU A CA 1
ATOM 1011 C C . LEU A 1 124 ? -19.293 11.978 44.370 1.00 57.06 124 LEU A C 1
ATOM 1013 O O . LEU A 1 124 ? -18.693 11.247 43.590 1.00 57.06 124 LEU A O 1
ATOM 1017 N N . SER A 1 125 ? -20.128 12.916 43.918 1.00 65.31 125 SER A N 1
ATOM 1018 C CA . SER A 1 125 ? -20.549 13.064 42.507 1.00 65.31 125 SER A CA 1
ATOM 1019 C C . SER A 1 125 ? -19.418 13.265 41.481 1.00 65.31 125 SER A C 1
ATOM 1021 O O . SER A 1 125 ? -19.625 13.068 40.283 1.00 65.31 125 SER A O 1
ATOM 1023 N N . LYS A 1 126 ? -18.220 13.664 41.927 1.00 74.25 126 LYS A N 1
ATOM 1024 C CA . LYS A 1 126 ? -17.083 14.002 41.060 1.00 74.25 126 LYS A CA 1
ATOM 1025 C C . LYS A 1 126 ? -16.423 12.773 40.421 1.00 74.25 126 LYS A C 1
ATOM 1027 O O . LYS A 1 126 ? -16.158 12.803 39.223 1.00 74.25 126 LYS A O 1
ATOM 1032 N N . ASP A 1 127 ? -16.217 11.698 41.176 1.00 71.50 127 ASP A N 1
ATOM 1033 C CA . ASP A 1 127 ? -15.483 10.520 40.689 1.00 71.50 127 ASP A CA 1
ATOM 1034 C C . ASP A 1 127 ? -16.338 9.688 39.724 1.00 71.50 127 ASP A C 1
ATOM 1036 O O . ASP A 1 127 ? -15.834 9.161 38.734 1.00 71.50 127 ASP A O 1
ATOM 1040 N N . GLN A 1 128 ? -17.661 9.662 39.930 1.00 69.44 128 GLN A N 1
ATOM 1041 C CA . GLN A 1 128 ? -18.604 9.106 38.954 1.00 69.44 128 GLN A CA 1
ATOM 1042 C C . GLN A 1 128 ? -18.558 9.876 37.631 1.00 69.44 128 GLN A C 1
ATOM 1044 O O . GLN A 1 128 ? -18.511 9.273 36.561 1.00 69.44 128 GLN A O 1
ATOM 1049 N N . ALA A 1 129 ? -18.533 11.210 37.693 1.00 75.56 129 ALA A N 1
ATOM 1050 C CA . ALA A 1 129 ? -18.449 12.041 36.497 1.00 75.56 129 ALA A CA 1
ATOM 1051 C C . ALA A 1 129 ? -17.127 11.840 35.736 1.00 75.56 129 ALA A C 1
ATOM 1053 O O . ALA A 1 129 ? -17.102 11.951 34.511 1.00 75.56 129 ALA A O 1
ATOM 1054 N N . GLU A 1 130 ? -16.032 11.544 36.437 1.00 80.94 130 GLU A N 1
ATOM 1055 C CA . GLU A 1 130 ? -14.731 11.263 35.827 1.00 80.94 130 GLU A CA 1
ATOM 1056 C C . GLU A 1 130 ? -14.677 9.877 35.173 1.00 80.94 130 GLU A C 1
ATOM 1058 O O . GLU A 1 130 ? -14.257 9.777 34.019 1.00 80.94 130 GLU A O 1
ATOM 1063 N N . ALA A 1 131 ? -15.204 8.843 35.837 1.00 76.75 131 ALA A N 1
ATOM 1064 C CA . ALA A 1 131 ? -15.340 7.506 35.256 1.00 76.75 131 ALA A CA 1
ATOM 1065 C C . ALA A 1 131 ? -16.220 7.521 33.993 1.00 76.75 131 ALA A C 1
ATOM 1067 O O . ALA A 1 131 ? -15.801 7.045 32.940 1.00 76.75 131 ALA A O 1
ATOM 1068 N N . ILE A 1 132 ? -17.393 8.163 34.057 1.00 78.31 132 ILE A N 1
ATOM 1069 C CA . ILE A 1 132 ? -18.298 8.328 32.904 1.00 78.31 132 ILE A CA 1
ATOM 1070 C C . ILE A 1 132 ? -17.600 9.061 31.752 1.00 78.31 132 ILE A C 1
ATOM 1072 O O . ILE A 1 132 ? -17.759 8.688 30.589 1.00 78.31 132 ILE A O 1
ATOM 1076 N N . ARG A 1 133 ? -16.817 10.105 32.057 1.00 83.75 133 ARG A N 1
ATOM 1077 C CA . ARG A 1 133 ? -16.071 10.855 31.038 1.00 83.75 133 ARG A CA 1
ATOM 1078 C C . ARG A 1 133 ? -15.033 9.977 30.340 1.00 83.75 133 ARG A C 1
ATOM 1080 O O . ARG A 1 133 ? -14.923 10.062 29.119 1.00 83.75 133 ARG A O 1
ATOM 1087 N N . SER A 1 134 ? -14.292 9.159 31.089 1.00 84.12 134 SER A N 1
ATOM 1088 C CA . SER A 1 134 ? -13.287 8.254 30.517 1.00 84.12 134 SER A CA 1
ATOM 1089 C C . SER A 1 134 ? -13.929 7.185 29.632 1.00 84.12 134 SER A C 1
ATOM 1091 O O . SER A 1 134 ? -13.497 7.008 28.492 1.00 84.12 134 SER A O 1
ATOM 1093 N N . ILE A 1 135 ? -15.030 6.577 30.090 1.00 83.38 135 ILE A N 1
ATOM 1094 C CA . ILE A 1 135 ? -15.772 5.585 29.302 1.00 83.38 135 ILE A CA 1
ATOM 1095 C C . ILE A 1 135 ? -16.271 6.209 27.996 1.00 83.38 135 ILE A C 1
ATOM 1097 O O . ILE A 1 135 ? -16.025 5.666 26.924 1.00 83.38 135 ILE A O 1
ATOM 1101 N N . ARG A 1 136 ? -16.895 7.394 28.047 1.00 84.56 136 ARG A N 1
ATOM 1102 C CA . ARG A 1 136 ? -17.363 8.086 26.833 1.00 84.56 136 ARG A CA 1
ATOM 1103 C C . ARG A 1 136 ? -16.224 8.390 25.860 1.00 84.56 136 ARG A C 1
ATOM 1105 O O . ARG A 1 136 ? -16.395 8.237 24.656 1.00 84.56 136 ARG A O 1
ATOM 1112 N N . HIS A 1 137 ? -15.069 8.819 26.367 1.00 87.56 137 HIS A N 1
ATOM 1113 C CA . HIS A 1 137 ? -13.899 9.076 25.528 1.00 87.56 137 HIS A CA 1
ATOM 1114 C C . HIS A 1 137 ? -13.434 7.809 24.796 1.00 87.56 137 HIS A C 1
ATOM 1116 O O . HIS A 1 137 ? -13.159 7.852 23.601 1.00 87.56 137 HIS A O 1
ATOM 1122 N N . ASN A 1 138 ? -13.405 6.678 25.496 1.00 87.31 138 ASN A N 1
ATOM 1123 C CA . ASN A 1 138 ? -13.047 5.388 24.921 1.00 87.31 138 ASN A CA 1
ATOM 1124 C C . ASN A 1 138 ? -14.092 4.909 23.889 1.00 87.31 138 ASN A C 1
ATOM 1126 O O . ASN A 1 138 ? -13.721 4.480 22.799 1.00 87.31 138 ASN A O 1
ATOM 1130 N N . LEU A 1 139 ? -15.392 5.047 24.181 1.00 88.00 139 LEU A N 1
ATOM 1131 C CA . LEU A 1 139 ? -16.468 4.730 23.230 1.00 88.00 139 LEU A CA 1
ATOM 1132 C C . LEU A 1 139 ? -16.363 5.581 21.957 1.00 88.00 139 LEU A C 1
ATOM 1134 O O . LEU A 1 139 ? -16.531 5.057 20.860 1.00 88.00 139 LEU A O 1
ATOM 1138 N N . PHE A 1 140 ? -16.000 6.865 22.071 1.00 88.88 140 PHE A N 1
ATOM 1139 C CA . PHE A 1 140 ? -15.795 7.744 20.915 1.00 88.88 140 PHE A CA 1
ATOM 1140 C C . PHE A 1 140 ? -14.735 7.214 19.937 1.00 88.88 140 PHE A C 1
ATOM 1142 O O . PHE A 1 140 ? -14.935 7.265 18.727 1.00 88.88 140 PHE A O 1
ATOM 1149 N N . ALA A 1 141 ? -13.644 6.627 20.428 1.00 89.69 141 ALA A N 1
ATOM 1150 C CA . ALA A 1 141 ? -12.617 6.056 19.557 1.00 89.69 141 ALA A CA 1
ATOM 1151 C C . ALA A 1 141 ? -13.120 4.855 18.731 1.00 89.69 141 ALA A C 1
ATOM 1153 O O . ALA A 1 141 ? -12.631 4.608 17.629 1.00 89.69 141 ALA A O 1
ATOM 1154 N N . ILE A 1 142 ? -14.126 4.120 19.221 1.00 90.88 142 ILE A N 1
ATOM 1155 C CA . ILE A 1 142 ? -14.788 3.058 18.448 1.00 90.88 142 ILE A CA 1
ATOM 1156 C C . ILE A 1 142 ? -15.536 3.662 17.253 1.00 90.88 142 ILE A C 1
ATOM 1158 O O . ILE A 1 142 ? -15.512 3.107 16.151 1.00 90.88 142 ILE A O 1
ATOM 1162 N N . HIS A 1 143 ? -16.147 4.837 17.431 1.00 91.69 143 HIS A N 1
ATOM 1163 C CA . HIS A 1 143 ? -16.720 5.579 16.311 1.00 91.69 143 HIS A CA 1
ATOM 1164 C C . HIS A 1 143 ? -15.646 5.989 15.305 1.00 91.69 143 HIS A C 1
ATOM 1166 O O . HIS A 1 143 ? -15.854 5.802 14.108 1.00 91.69 143 HIS A O 1
ATOM 1172 N N . GLU A 1 144 ? -14.503 6.504 15.764 1.00 92.31 144 GLU A N 1
ATOM 1173 C CA . GLU A 1 144 ? -13.388 6.879 14.883 1.00 92.31 144 GLU A CA 1
ATOM 1174 C C . GLU A 1 144 ? -12.865 5.684 14.079 1.00 92.31 144 GLU A C 1
ATOM 1176 O O . GLU A 1 144 ? -12.654 5.803 12.872 1.00 92.31 144 GLU A O 1
ATOM 1181 N N . LEU A 1 145 ? -12.739 4.509 14.704 1.00 93.94 145 LEU A N 1
ATOM 1182 C CA . LEU A 1 145 ? -12.365 3.269 14.022 1.00 93.94 145 LEU A CA 1
ATOM 1183 C C . LEU A 1 145 ? -13.354 2.911 12.907 1.00 93.94 145 LEU A C 1
ATOM 1185 O O . LEU A 1 145 ? -12.933 2.637 11.781 1.00 93.94 145 LEU A O 1
ATOM 1189 N N . HIS A 1 146 ? -14.659 2.941 13.188 1.00 95.00 146 HIS A N 1
ATOM 1190 C CA . HIS A 1 146 ? -15.669 2.692 12.160 1.00 95.00 146 HIS A CA 1
ATOM 1191 C C . HIS A 1 146 ? -15.580 3.717 11.021 1.00 95.00 146 HIS A C 1
ATOM 1193 O O . HIS A 1 146 ? -15.622 3.332 9.855 1.00 95.00 146 HIS A O 1
ATOM 1199 N N . GLN A 1 147 ? -15.420 5.008 11.333 1.00 94.62 147 GLN A N 1
ATOM 1200 C CA . GLN A 1 147 ? -15.271 6.052 10.313 1.00 94.62 147 GLN A CA 1
ATOM 1201 C C . GLN A 1 147 ? -14.027 5.829 9.448 1.00 94.62 147 GLN A C 1
ATOM 1203 O O . GLN A 1 147 ? -14.099 5.965 8.226 1.00 94.62 147 GLN A O 1
ATOM 1208 N N . CYS A 1 148 ? -12.908 5.440 10.063 1.00 95.38 148 CYS A N 1
ATOM 1209 C CA . CYS A 1 148 ? -11.686 5.076 9.355 1.00 95.38 148 CYS A CA 1
ATOM 1210 C C . CYS A 1 148 ? -11.944 3.931 8.368 1.00 95.38 148 CYS A C 1
ATOM 1212 O O . CYS A 1 148 ? -11.548 4.029 7.210 1.00 95.38 148 CYS A O 1
ATOM 1214 N N . ILE A 1 149 ? -12.621 2.865 8.802 1.00 96.50 149 ILE A N 1
ATOM 1215 C CA . ILE A 1 149 ? -12.926 1.697 7.964 1.00 96.50 149 ILE A CA 1
ATOM 1216 C C . ILE A 1 149 ? -13.884 2.068 6.828 1.00 96.50 149 ILE A C 1
ATOM 1218 O O . ILE A 1 149 ? -13.597 1.774 5.667 1.00 96.50 149 ILE A O 1
ATOM 1222 N N . SER A 1 150 ? -14.987 2.756 7.129 1.00 95.38 150 SER A N 1
ATOM 1223 C CA . SER A 1 150 ? -16.022 3.093 6.143 1.00 95.38 150 SER A CA 1
ATOM 1224 C C . SER A 1 150 ? -15.520 4.043 5.051 1.00 95.38 150 SER A C 1
ATOM 1226 O O . SER A 1 150 ? -15.925 3.926 3.895 1.00 95.38 150 SER A O 1
ATOM 1228 N N . HIS A 1 151 ? -14.578 4.931 5.381 1.00 95.94 151 HIS A N 1
ATOM 1229 C CA . HIS A 1 151 ? -13.956 5.854 4.428 1.00 95.94 151 HIS A CA 1
ATOM 1230 C C . HIS A 1 151 ? -12.645 5.332 3.830 1.00 95.94 151 HIS A C 1
ATOM 1232 O O . HIS A 1 151 ? -12.069 5.999 2.962 1.00 95.94 151 HIS A O 1
ATOM 1238 N N . PHE A 1 152 ? -12.160 4.157 4.247 1.00 96.31 152 PHE A N 1
ATOM 1239 C CA . PHE A 1 152 ? -10.864 3.637 3.810 1.00 96.31 152 PHE A CA 1
ATOM 1240 C C . PHE A 1 152 ? -10.813 3.450 2.291 1.00 96.31 152 PHE A C 1
ATOM 1242 O O . PHE A 1 152 ? -9.879 3.915 1.641 1.00 96.31 152 PHE A O 1
ATOM 1249 N N . SER A 1 153 ? -11.850 2.836 1.710 1.00 95.38 153 SER A N 1
ATOM 1250 C CA . SER A 1 153 ? -11.950 2.627 0.260 1.00 95.38 153 SER A CA 1
ATOM 1251 C C . SER A 1 153 ? -11.929 3.950 -0.514 1.00 95.38 153 SER A C 1
ATOM 1253 O O . SER A 1 153 ? -11.180 4.099 -1.476 1.00 95.38 153 SER A O 1
ATOM 1255 N N . MET A 1 154 ? -12.680 4.955 -0.059 1.00 94.50 154 MET A N 1
ATOM 1256 C CA . MET A 1 154 ? -12.688 6.274 -0.696 1.00 94.50 154 MET A CA 1
ATOM 1257 C C . MET A 1 154 ? -11.324 6.972 -0.591 1.00 94.50 154 MET A C 1
ATOM 1259 O O . MET A 1 154 ? -10.873 7.605 -1.545 1.00 94.50 154 MET A O 1
ATOM 1263 N N . SER A 1 155 ? -10.657 6.844 0.556 1.00 94.12 155 SER A N 1
ATOM 1264 C CA . SER A 1 155 ? -9.409 7.555 0.852 1.00 94.12 155 SER A CA 1
ATOM 1265 C C . SER A 1 155 ? -8.190 6.907 0.193 1.00 94.12 155 SER A C 1
ATOM 1267 O O . SER A 1 155 ? -7.309 7.599 -0.318 1.00 94.12 155 SER A O 1
ATOM 1269 N N . TYR A 1 156 ? -8.149 5.575 0.165 1.00 95.25 156 TYR A N 1
ATOM 1270 C CA . TYR A 1 156 ? -6.965 4.803 -0.210 1.00 95.25 156 TYR A CA 1
ATOM 1271 C C . TYR A 1 156 ? -7.213 3.788 -1.321 1.00 95.25 156 TYR A C 1
ATOM 1273 O O . TYR A 1 156 ? -6.250 3.225 -1.830 1.00 95.25 156 TYR A O 1
ATOM 1281 N N . GLY A 1 157 ? -8.455 3.568 -1.755 1.00 93.12 157 GLY A N 1
ATOM 1282 C CA . GLY A 1 157 ? -8.787 2.492 -2.693 1.00 93.12 157 GLY A CA 1
ATOM 1283 C C . GLY A 1 157 ? -8.052 2.582 -4.027 1.00 93.12 157 GLY A C 1
ATOM 1284 O O . GLY A 1 157 ? -7.616 1.572 -4.557 1.00 93.12 157 GLY A O 1
ATOM 1285 N N . HIS A 1 158 ? -7.787 3.796 -4.514 1.00 93.00 158 HIS A N 1
ATOM 1286 C CA . HIS A 1 158 ? -7.001 4.036 -5.731 1.00 93.00 158 HIS A CA 1
ATOM 1287 C C . HIS A 1 158 ? -5.528 3.587 -5.644 1.00 93.00 158 HIS A C 1
ATOM 1289 O O . HIS A 1 158 ? -4.825 3.590 -6.655 1.00 93.00 158 HIS A O 1
ATOM 1295 N N . LEU A 1 159 ? -5.030 3.271 -4.445 1.00 94.19 159 LEU A N 1
ATOM 1296 C CA . LEU A 1 159 ? -3.667 2.794 -4.227 1.00 94.19 159 LEU A CA 1
ATOM 1297 C C . LEU A 1 159 ? -3.554 1.273 -4.374 1.00 94.19 159 LEU A C 1
ATOM 1299 O O . LEU A 1 159 ? -2.435 0.786 -4.545 1.00 94.19 159 LEU A O 1
ATOM 1303 N N . PHE A 1 160 ? -4.665 0.539 -4.312 1.00 92.94 160 PHE A N 1
ATOM 1304 C CA . PHE A 1 160 ? -4.709 -0.922 -4.256 1.00 92.94 160 PHE A CA 1
ATOM 1305 C C . PHE A 1 160 ? -5.414 -1.505 -5.484 1.00 92.94 160 PHE A C 1
ATOM 1307 O O . PHE A 1 160 ? -6.243 -0.850 -6.113 1.00 92.94 160 PHE A O 1
ATOM 1314 N N . GLU A 1 161 ? -5.061 -2.737 -5.834 1.00 92.31 161 GLU A N 1
ATOM 1315 C CA . GLU A 1 161 ? -5.789 -3.549 -6.816 1.00 92.31 161 GLU A CA 1
ATOM 1316 C C . GLU A 1 161 ? -6.983 -4.276 -6.176 1.00 92.31 161 GLU A C 1
ATOM 1318 O O . GLU A 1 161 ? -7.901 -4.694 -6.881 1.00 92.31 161 GLU A O 1
ATOM 1323 N N . TYR A 1 162 ? -6.986 -4.390 -4.846 1.00 93.56 162 TYR A N 1
ATOM 1324 C CA . TYR A 1 162 ? -8.049 -4.951 -4.027 1.00 93.56 162 TYR A CA 1
ATOM 1325 C C . TYR A 1 162 ? -9.427 -4.375 -4.376 1.00 93.56 162 TYR A C 1
ATOM 1327 O O . TYR A 1 162 ? -9.644 -3.160 -4.362 1.00 93.56 162 TYR A O 1
ATOM 1335 N N . ASP A 1 163 ? -10.395 -5.260 -4.623 1.00 94.44 163 ASP A N 1
ATOM 1336 C CA . ASP A 1 163 ? -11.782 -4.868 -4.867 1.00 94.44 163 ASP A CA 1
ATOM 1337 C C . ASP A 1 163 ? -12.520 -4.594 -3.551 1.00 94.44 163 ASP A C 1
ATOM 1339 O O . ASP A 1 163 ? -12.982 -5.506 -2.868 1.00 94.44 163 ASP A O 1
ATOM 1343 N N . PHE A 1 164 ? -12.702 -3.314 -3.232 1.00 95.38 164 PHE A N 1
ATOM 1344 C CA . PHE A 1 164 ? -13.455 -2.868 -2.057 1.00 95.38 164 PHE A CA 1
ATOM 1345 C C . PHE A 1 164 ? -14.969 -3.134 -2.133 1.00 95.38 164 PHE A C 1
ATOM 1347 O O . PHE A 1 164 ? -15.677 -2.869 -1.167 1.00 95.38 164 PHE A O 1
ATOM 1354 N N . ASN A 1 165 ? -15.494 -3.666 -3.239 1.00 94.56 165 ASN A N 1
ATOM 1355 C CA . ASN A 1 165 ? -16.889 -4.111 -3.330 1.00 94.56 165 ASN A CA 1
ATOM 1356 C C . ASN A 1 165 ? -17.057 -5.609 -3.046 1.00 94.56 165 ASN A C 1
ATOM 1358 O O . ASN A 1 165 ? -18.177 -6.130 -3.137 1.00 94.56 165 ASN A O 1
ATOM 1362 N N . ASN A 1 166 ? -15.966 -6.307 -2.724 1.00 95.56 166 ASN A N 1
ATOM 1363 C CA . ASN A 1 166 ? -16.000 -7.727 -2.423 1.00 95.56 166 ASN A CA 1
ATOM 1364 C C . ASN A 1 166 ? -16.726 -8.021 -1.093 1.00 95.56 166 ASN A C 1
ATOM 1366 O O . ASN A 1 166 ? -17.031 -7.138 -0.288 1.00 95.56 166 ASN A O 1
ATOM 1370 N N . GLU A 1 167 ? -17.020 -9.299 -0.859 1.00 96.00 167 GLU A N 1
ATOM 1371 C CA . GLU A 1 167 ? -17.714 -9.726 0.360 1.00 96.00 167 GLU A CA 1
ATOM 1372 C C . GLU A 1 167 ? -16.861 -9.580 1.629 1.00 96.00 167 GLU A C 1
ATOM 1374 O O . GLU A 1 167 ? -17.409 -9.365 2.706 1.00 96.00 167 GLU A O 1
ATOM 1379 N N . GLU A 1 168 ? -15.534 -9.662 1.528 1.00 95.88 168 GLU A N 1
ATOM 1380 C CA . GLU A 1 168 ? -14.619 -9.523 2.669 1.00 95.88 168 GLU A CA 1
ATOM 1381 C C . GLU A 1 168 ? -14.688 -8.107 3.272 1.00 95.88 168 GLU A C 1
ATOM 1383 O O . GLU A 1 168 ? -14.960 -7.946 4.463 1.00 95.88 168 GLU A O 1
ATOM 1388 N N . PHE A 1 169 ? -14.558 -7.066 2.447 1.00 96.56 169 PHE A N 1
ATOM 1389 C CA . PHE A 1 169 ? -14.634 -5.675 2.895 1.00 96.56 169 PHE A CA 1
ATOM 1390 C C . PHE A 1 169 ? -16.035 -5.286 3.376 1.00 96.56 169 PHE A C 1
ATOM 1392 O O . PHE A 1 169 ? -16.180 -4.543 4.353 1.00 96.56 169 PHE A O 1
ATOM 1399 N N . LYS A 1 170 ? -17.090 -5.825 2.749 1.00 96.06 170 LYS A N 1
ATOM 1400 C CA . LYS A 1 170 ? -18.466 -5.658 3.247 1.00 96.06 170 LYS A CA 1
ATOM 1401 C C . LYS A 1 170 ? -18.643 -6.263 4.635 1.00 96.06 170 LYS A C 1
ATOM 1403 O O . LYS A 1 170 ? -19.246 -5.618 5.491 1.00 96.06 170 LYS A O 1
ATOM 1408 N N . LYS A 1 171 ? -18.120 -7.470 4.884 1.00 95.62 171 LYS A N 1
ATOM 1409 C CA . LYS A 1 171 ? -18.170 -8.103 6.214 1.00 95.62 171 LYS A CA 1
ATOM 1410 C C . LYS A 1 171 ? -17.475 -7.247 7.265 1.00 95.62 171 LYS A C 1
ATOM 1412 O O . LYS A 1 171 ? -18.069 -7.017 8.315 1.00 95.62 171 LYS A O 1
ATOM 1417 N N . LEU A 1 172 ? -16.286 -6.723 6.961 1.00 96.12 172 LEU A N 1
ATOM 1418 C CA . LEU A 1 172 ? -15.568 -5.799 7.845 1.00 96.12 172 LEU A CA 1
ATOM 1419 C C . LEU A 1 172 ? -16.371 -4.521 8.121 1.00 96.12 172 LEU A C 1
ATOM 1421 O O . LEU A 1 172 ? -16.523 -4.107 9.268 1.00 96.12 172 LEU A O 1
ATOM 1425 N N . THR A 1 173 ? -16.918 -3.897 7.081 1.00 96.19 173 THR A N 1
ATOM 1426 C CA . THR A 1 173 ? -17.708 -2.669 7.243 1.00 96.19 173 THR A CA 1
ATOM 1427 C C . THR A 1 173 ? -18.938 -2.932 8.116 1.00 96.19 173 THR A C 1
ATOM 1429 O O . THR A 1 173 ? -19.196 -2.185 9.059 1.00 96.19 173 THR A O 1
ATOM 1432 N N . ASN A 1 174 ? -19.637 -4.045 7.886 1.00 95.12 174 ASN A N 1
ATOM 14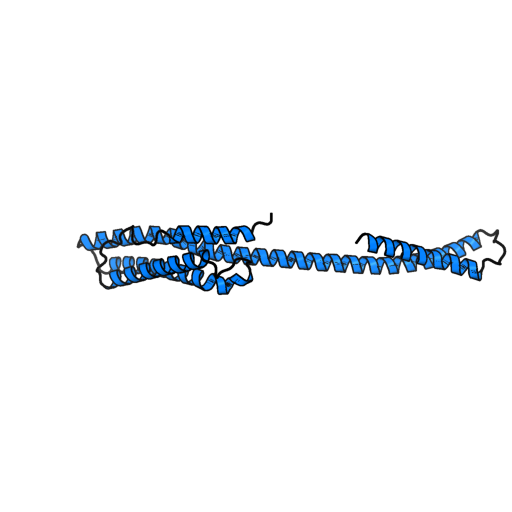33 C CA . ASN A 1 174 ? -20.809 -4.444 8.664 1.00 95.12 174 ASN A CA 1
ATOM 1434 C C . ASN A 1 174 ? -20.472 -4.789 10.122 1.00 95.12 174 ASN A C 1
ATOM 1436 O O . ASN A 1 174 ? -21.225 -4.409 11.018 1.00 95.12 174 ASN A O 1
ATOM 1440 N N . SER A 1 175 ? -19.373 -5.502 10.386 1.00 94.50 175 SER A N 1
ATOM 1441 C CA . SER A 1 175 ? -18.948 -5.810 11.759 1.00 94.50 175 SER A CA 1
ATOM 1442 C C . SER A 1 175 ? -18.480 -4.561 12.503 1.00 94.50 175 SER A C 1
ATOM 1444 O O . SER A 1 175 ? -18.858 -4.376 13.659 1.00 94.50 175 SER A O 1
ATOM 1446 N N . SER A 1 176 ? -17.786 -3.637 11.829 1.00 94.81 176 SER A N 1
ATOM 1447 C CA . SER A 1 176 ? -17.421 -2.337 12.410 1.00 94.81 176 SER A CA 1
ATOM 1448 C C . SER A 1 176 ? -18.642 -1.469 12.745 1.00 94.81 176 SER A C 1
ATOM 1450 O O . SER A 1 176 ? -18.653 -0.784 13.763 1.00 94.81 176 SER A O 1
ATOM 1452 N N . GLU A 1 177 ? -19.699 -1.515 11.925 1.00 94.88 177 GLU A N 1
ATOM 1453 C CA . GLU A 1 177 ? -20.950 -0.800 12.196 1.00 94.88 177 GLU A CA 1
ATOM 1454 C C . GLU A 1 177 ? -21.682 -1.398 13.39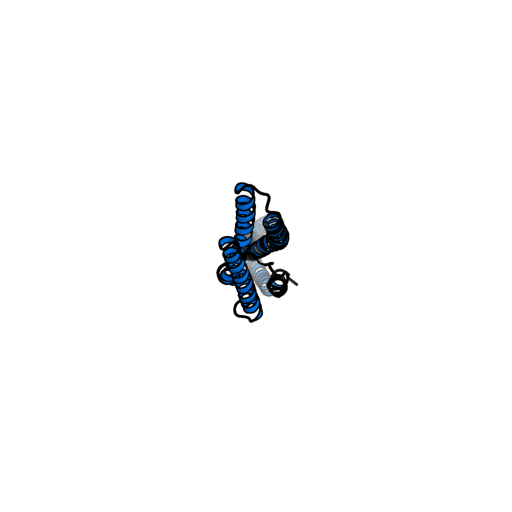9 1.00 94.88 177 GLU A C 1
ATOM 1456 O O . GLU A 1 177 ? -22.149 -0.656 14.260 1.00 94.88 177 GLU A O 1
ATOM 1461 N N . ARG A 1 178 ? -21.741 -2.730 13.521 1.00 91.94 178 ARG A N 1
ATOM 1462 C CA . ARG A 1 178 ? -22.304 -3.369 14.722 1.00 91.94 178 ARG A CA 1
ATOM 1463 C C . ARG A 1 178 ? -21.530 -2.987 15.981 1.00 91.94 178 ARG A C 1
ATOM 1465 O O . ARG A 1 178 ? -22.153 -2.705 16.998 1.00 91.94 178 ARG A O 1
ATOM 1472 N N . LEU A 1 179 ? -20.202 -2.918 15.899 1.00 90.44 179 LEU A N 1
ATOM 1473 C CA . LEU A 1 179 ? -19.349 -2.495 17.012 1.00 90.44 179 LEU A CA 1
ATOM 1474 C C . LEU A 1 179 ? -19.627 -1.034 17.402 1.00 90.44 179 LEU A C 1
ATOM 1476 O O . LEU A 1 179 ? -19.715 -0.704 18.583 1.00 90.44 179 LEU A O 1
ATOM 1480 N N . ARG A 1 180 ? -19.858 -0.162 16.416 1.00 92.38 180 ARG A N 1
ATOM 1481 C CA . ARG A 1 180 ? -20.294 1.218 16.655 1.00 92.38 180 ARG A CA 1
ATOM 1482 C C . ARG A 1 180 ? -21.670 1.290 17.323 1.00 92.38 180 ARG A C 1
ATOM 1484 O O . ARG A 1 180 ? -21.858 2.094 18.230 1.00 92.38 180 ARG A O 1
ATOM 1491 N N . GLN A 1 181 ? -22.634 0.482 16.882 1.00 90.44 181 GLN A N 1
ATOM 1492 C CA . GLN A 1 181 ? -23.972 0.433 17.487 1.00 90.44 181 GLN A CA 1
ATOM 1493 C C . GLN A 1 181 ? -23.924 -0.077 18.927 1.00 90.44 181 GLN A C 1
ATOM 1495 O O . GLN A 1 181 ? -24.579 0.488 19.799 1.00 90.44 181 GLN A O 1
ATOM 1500 N N . TRP A 1 182 ? -23.097 -1.088 19.194 1.00 87.19 182 TRP A N 1
ATOM 1501 C CA . TRP A 1 182 ? -22.803 -1.537 20.551 1.00 87.19 182 TRP A CA 1
ATOM 1502 C C . TRP A 1 182 ? -22.291 -0.378 21.414 1.00 87.19 182 TRP A C 1
ATOM 1504 O O . TRP A 1 182 ? -22.883 -0.094 22.450 1.00 87.19 182 TRP A O 1
ATOM 1514 N N . ALA A 1 183 ? -21.294 0.379 20.943 1.00 87.25 183 ALA A N 1
ATOM 1515 C CA . ALA A 1 183 ? -20.764 1.525 21.682 1.00 87.25 183 ALA A CA 1
ATOM 1516 C C . ALA A 1 183 ? -21.828 2.604 21.983 1.00 87.25 183 ALA A C 1
ATOM 1518 O O . ALA A 1 183 ? -21.864 3.138 23.093 1.00 87.25 183 ALA A O 1
ATOM 1519 N N . ILE A 1 184 ? -22.737 2.877 21.038 1.00 87.50 184 ILE A N 1
ATOM 1520 C CA . ILE A 1 184 ? -23.876 3.796 21.241 1.00 87.50 184 ILE A CA 1
ATOM 1521 C C . ILE A 1 184 ? -24.809 3.293 22.339 1.00 87.50 184 ILE A C 1
ATOM 1523 O O . ILE A 1 184 ? -25.237 4.074 23.190 1.00 87.50 184 ILE A O 1
ATOM 1527 N N . ASN A 1 185 ? -25.131 2.000 22.331 1.00 84.81 185 ASN A N 1
ATOM 1528 C CA . ASN A 1 185 ? -26.018 1.414 23.332 1.00 84.81 185 ASN A CA 1
ATOM 1529 C C . ASN A 1 185 ? -25.418 1.545 24.737 1.00 84.81 185 ASN A C 1
ATOM 1531 O O . ASN A 1 185 ? -26.131 1.889 25.677 1.00 84.81 185 ASN A O 1
ATOM 1535 N N . ILE A 1 186 ? -24.100 1.364 24.876 1.00 79.81 186 ILE A N 1
ATOM 1536 C CA . ILE A 1 186 ? -23.392 1.595 26.144 1.00 79.81 186 ILE A CA 1
ATOM 1537 C C . ILE A 1 186 ? -23.501 3.055 26.571 1.00 79.81 186 ILE A C 1
ATOM 1539 O O . ILE A 1 186 ? -23.810 3.338 27.731 1.00 79.81 186 ILE A O 1
ATOM 1543 N N . GLU A 1 187 ? -23.251 3.989 25.653 1.00 82.06 187 GLU A N 1
ATOM 1544 C CA . GLU A 1 187 ? -23.345 5.418 25.951 1.00 82.06 187 GLU A CA 1
ATOM 1545 C C . GLU A 1 187 ? -24.743 5.785 26.469 1.00 82.06 187 GLU A C 1
ATOM 1547 O O . GLU A 1 187 ? -24.860 6.503 27.468 1.00 82.06 187 GLU A O 1
ATOM 1552 N N . HIS A 1 188 ? -25.791 5.234 25.853 1.00 81.62 188 HIS A N 1
ATOM 1553 C CA . HIS A 1 188 ? -27.173 5.414 26.289 1.00 81.62 188 HIS A CA 1
ATOM 1554 C C . HIS A 1 188 ? -27.410 4.861 27.702 1.00 81.62 188 HIS A C 1
ATOM 1556 O O . HIS A 1 188 ? -27.883 5.589 28.578 1.00 81.62 188 HIS A O 1
ATOM 1562 N N . SER A 1 189 ? -26.990 3.621 27.970 1.00 76.75 189 SER A N 1
ATOM 1563 C CA . SER A 1 189 ? -27.132 2.977 29.286 1.00 76.75 189 SER A CA 1
ATOM 1564 C C . SER A 1 189 ? -26.415 3.736 30.409 1.00 76.75 189 SER A C 1
ATOM 1566 O O . SER A 1 189 ? -26.892 3.778 31.547 1.00 76.75 189 SER A O 1
ATOM 1568 N N . ILE A 1 190 ? -25.283 4.379 30.105 1.00 73.19 190 ILE A N 1
ATOM 1569 C CA . ILE A 1 190 ? -24.555 5.229 31.058 1.00 73.19 190 ILE A CA 1
ATOM 1570 C C . ILE A 1 190 ? -25.337 6.506 31.377 1.00 73.19 190 ILE A C 1
ATOM 1572 O O . ILE A 1 190 ? -25.410 6.899 32.544 1.00 73.19 190 ILE A O 1
ATOM 1576 N N . VAL A 1 191 ? -25.931 7.153 30.369 1.00 70.75 191 VAL A N 1
ATOM 1577 C CA . VAL A 1 191 ? -26.753 8.364 30.553 1.00 70.75 191 VAL A CA 1
ATOM 1578 C C . VAL A 1 191 ? -27.982 8.069 31.411 1.00 70.75 191 VAL A C 1
ATOM 1580 O O . VAL A 1 191 ? -28.305 8.847 32.308 1.00 70.75 191 VAL A O 1
ATOM 1583 N N . GLU A 1 192 ? -28.624 6.926 31.191 1.00 70.06 192 GLU A N 1
ATOM 1584 C CA . GLU A 1 192 ? -29.809 6.495 31.942 1.00 70.06 192 GLU A CA 1
ATOM 1585 C C . GLU A 1 192 ? -29.482 5.952 33.343 1.00 70.06 192 GLU A C 1
ATOM 1587 O O . GLU A 1 192 ? -30.381 5.550 34.080 1.00 70.06 192 GLU A O 1
ATOM 1592 N N . GLN A 1 193 ? -28.199 5.932 33.731 1.00 64.50 193 GLN A N 1
ATOM 1593 C CA . GLN A 1 193 ? -27.689 5.301 34.956 1.00 64.50 193 GLN A CA 1
ATOM 1594 C C . GLN A 1 193 ? -28.091 3.824 35.094 1.00 64.50 193 GLN A C 1
ATOM 1596 O O . GLN A 1 193 ? -27.994 3.249 36.183 1.00 64.50 193 GLN A O 1
ATOM 1601 N N . ASN A 1 194 ? -28.490 3.181 33.998 1.00 60.22 194 ASN A N 1
ATOM 1602 C CA . ASN A 1 194 ? -28.968 1.809 33.952 1.00 60.22 194 ASN A CA 1
ATOM 1603 C C . ASN A 1 194 ? -27.959 0.895 33.254 1.00 60.22 194 ASN A C 1
ATOM 1605 O O . ASN A 1 194 ? -28.305 0.098 32.390 1.00 60.22 194 ASN A O 1
ATOM 1609 N N . VAL A 1 195 ? -26.687 1.029 33.633 1.00 57.81 195 VAL A N 1
ATOM 1610 C CA . VAL A 1 195 ? -25.642 0.081 33.242 1.00 57.81 195 VAL A CA 1
ATOM 1611 C C . VAL A 1 195 ? -25.919 -1.240 33.968 1.00 57.81 195 VAL A C 1
ATOM 1613 O O . VAL A 1 195 ? -25.399 -1.494 35.055 1.00 57.81 195 VAL A O 1
ATOM 1616 N N . GLU A 1 196 ? -26.835 -2.045 33.436 1.00 52.91 196 GLU A N 1
ATOM 1617 C CA . GLU A 1 196 ? -26.788 -3.490 33.643 1.00 52.91 196 GLU A CA 1
ATOM 1618 C C . GLU A 1 196 ? -25.559 -4.019 32.901 1.00 52.91 196 GLU A C 1
ATOM 1620 O O . GLU A 1 196 ? -25.111 -3.400 31.936 1.00 52.91 196 GLU A O 1
ATOM 1625 N N . ASN A 1 197 ? -24.946 -5.075 33.449 1.00 52.44 197 ASN A N 1
ATOM 1626 C CA . ASN A 1 197 ? -23.672 -5.628 32.993 1.00 52.44 197 ASN A CA 1
ATOM 1627 C C . ASN A 1 197 ? -23.567 -5.576 31.466 1.00 52.44 197 ASN A C 1
ATOM 1629 O O . ASN A 1 197 ? -24.410 -6.151 30.783 1.00 52.44 197 ASN A O 1
ATOM 1633 N N . LEU A 1 198 ? -22.526 -4.913 30.956 1.00 52.69 198 LEU A N 1
ATOM 1634 C CA . LEU A 1 198 ? -22.061 -5.208 29.611 1.00 52.69 198 LEU A CA 1
ATOM 1635 C C . LEU A 1 198 ? -21.716 -6.689 29.633 1.00 52.69 198 LEU A C 1
ATOM 1637 O O . LEU A 1 198 ? -20.786 -7.083 30.340 1.00 52.69 198 LEU A O 1
ATOM 1641 N N . ASP A 1 199 ? -22.537 -7.514 28.997 1.00 49.91 199 ASP A N 1
ATOM 1642 C CA . ASP A 1 199 ? -22.177 -8.906 28.813 1.00 49.91 199 ASP A CA 1
ATOM 1643 C C . ASP A 1 199 ? -20.892 -8.898 27.974 1.00 49.91 199 ASP A C 1
ATOM 1645 O O . ASP A 1 199 ? -20.842 -8.254 26.924 1.00 49.91 199 ASP A O 1
ATOM 1649 N N . GLU A 1 200 ? -19.837 -9.573 28.440 1.00 46.28 200 GLU A N 1
ATOM 1650 C CA . GLU A 1 200 ? -18.594 -9.766 27.673 1.00 46.28 200 GLU A CA 1
ATOM 1651 C C . GLU A 1 200 ? -18.881 -10.349 26.277 1.00 46.28 200 GLU A C 1
ATOM 1653 O O . GLU A 1 200 ? -18.079 -10.202 25.359 1.00 46.28 200 GLU A O 1
ATOM 1658 N N . ASN A 1 201 ? -20.044 -10.986 26.101 1.00 47.88 201 ASN A N 1
ATOM 1659 C CA . ASN A 1 201 ? -20.490 -11.567 24.842 1.00 47.88 201 ASN A CA 1
ATOM 1660 C C . ASN A 1 201 ? -21.128 -10.573 23.850 1.00 47.88 201 ASN A C 1
ATOM 1662 O O . ASN A 1 201 ? -21.405 -10.975 22.719 1.00 47.88 201 ASN A O 1
ATOM 1666 N N . ASP A 1 202 ? -21.373 -9.312 24.231 1.00 53.75 202 ASP A N 1
ATOM 1667 C CA . ASP A 1 202 ? -22.038 -8.323 23.363 1.00 53.75 202 ASP A CA 1
ATOM 1668 C C . ASP A 1 202 ? -21.079 -7.578 22.420 1.00 53.75 202 ASP A C 1
ATOM 1670 O O . ASP A 1 202 ? -21.526 -6.949 21.453 1.00 53.75 202 ASP A O 1
ATOM 1674 N N . THR A 1 203 ? -19.765 -7.650 22.653 1.00 59.91 203 THR A N 1
ATOM 1675 C CA . THR A 1 203 ? -18.780 -7.123 21.704 1.00 59.91 203 THR A CA 1
ATOM 1676 C C . THR A 1 203 ? -18.840 -7.973 20.430 1.00 59.91 203 THR A C 1
ATOM 1678 O O . THR A 1 203 ? -18.775 -9.200 20.513 1.00 59.91 203 THR A O 1
ATOM 1681 N N . PRO A 1 204 ? -18.972 -7.387 19.224 1.00 65.00 204 PRO A N 1
ATOM 1682 C CA . PRO A 1 204 ? -19.004 -8.168 17.990 1.00 65.00 204 PRO A CA 1
ATOM 1683 C C . PRO A 1 204 ? -17.703 -8.955 17.778 1.00 65.00 204 PRO A C 1
ATOM 1685 O O . PRO A 1 204 ? -16.727 -8.439 17.235 1.00 65.00 204 PRO A O 1
ATOM 1688 N N . ASN A 1 205 ? -17.711 -10.223 18.195 1.00 71.00 205 ASN A N 1
ATOM 1689 C CA . ASN A 1 205 ? -16.542 -11.109 18.195 1.00 71.00 205 ASN A CA 1
ATOM 1690 C C . ASN A 1 205 ? -15.931 -11.307 16.802 1.00 71.00 205 ASN A C 1
ATOM 1692 O O . ASN A 1 205 ? -14.748 -11.601 16.675 1.00 71.00 205 ASN A O 1
ATOM 1696 N N . ASP A 1 206 ? -16.718 -11.104 15.746 1.00 86.12 206 ASP A N 1
ATOM 1697 C CA . ASP A 1 206 ? -16.268 -11.266 14.370 1.00 86.12 206 ASP A CA 1
ATOM 1698 C C . ASP A 1 206 ? -15.529 -10.039 13.811 1.00 86.12 206 ASP A C 1
ATOM 1700 O O . ASP A 1 206 ? -14.957 -10.118 12.723 1.00 86.12 206 ASP A O 1
ATOM 1704 N N . PHE A 1 207 ? -15.527 -8.892 14.501 1.00 90.69 207 PHE A N 1
ATOM 1705 C CA . PHE A 1 207 ? -14.840 -7.693 14.011 1.00 90.69 207 PHE A CA 1
ATOM 1706 C C . PHE A 1 207 ? -13.332 -7.919 13.861 1.00 90.69 207 PHE A C 1
ATOM 1708 O O . PHE A 1 207 ? -12.773 -7.621 12.805 1.00 90.69 207 PHE A O 1
ATOM 1715 N N . LEU A 1 208 ? -12.689 -8.477 14.891 1.00 89.44 208 LEU A N 1
ATOM 1716 C CA . LEU A 1 208 ? -11.246 -8.722 14.909 1.00 89.44 208 LEU A CA 1
ATOM 1717 C C . LEU A 1 208 ? -10.817 -9.663 13.776 1.00 89.44 208 LEU A C 1
ATOM 1719 O O . LEU A 1 208 ? -9.836 -9.381 13.087 1.00 89.44 208 LEU A O 1
ATOM 1723 N N . ASP A 1 209 ? -11.586 -10.729 13.545 1.00 91.56 209 ASP A N 1
ATOM 1724 C CA . ASP A 1 209 ? -11.329 -11.703 12.482 1.00 91.56 209 ASP A CA 1
ATOM 1725 C C . ASP A 1 209 ? -11.483 -11.065 11.096 1.00 91.56 209 ASP A C 1
ATOM 1727 O O . ASP A 1 209 ? -10.564 -11.120 10.279 1.00 91.56 209 ASP A O 1
ATOM 1731 N N . ASN A 1 210 ? -12.595 -10.362 10.850 1.00 94.38 210 ASN A N 1
ATOM 1732 C CA . ASN A 1 210 ? -12.814 -9.664 9.579 1.00 94.38 210 ASN A CA 1
ATOM 1733 C C . ASN A 1 210 ? -11.741 -8.588 9.320 1.00 94.38 210 ASN A C 1
ATOM 1735 O O . ASN A 1 210 ? -11.338 -8.362 8.178 1.00 94.38 210 ASN A O 1
ATOM 1739 N N . TYR A 1 211 ? -11.276 -7.912 10.373 1.00 94.06 211 TYR A N 1
ATOM 1740 C CA . TYR A 1 211 ? -10.212 -6.915 10.288 1.00 94.06 211 TYR A CA 1
ATOM 1741 C C . TYR A 1 211 ? -8.868 -7.565 9.934 1.00 94.06 211 TYR A C 1
ATOM 1743 O O . TYR A 1 211 ? -8.130 -7.068 9.075 1.00 94.06 211 TYR A O 1
ATOM 1751 N N . ALA A 1 212 ? -8.547 -8.694 10.566 1.00 92.19 212 ALA A N 1
ATOM 1752 C CA . ALA A 1 212 ? -7.349 -9.469 10.270 1.00 92.19 212 ALA A CA 1
ATOM 1753 C C . ALA A 1 212 ? -7.364 -10.002 8.828 1.00 92.19 212 ALA A C 1
ATOM 1755 O O . ALA A 1 212 ? -6.362 -9.878 8.123 1.00 92.19 212 ALA A O 1
ATOM 1756 N N . ASP A 1 213 ? -8.493 -10.533 8.361 1.00 93.62 213 ASP A N 1
ATOM 1757 C CA . ASP A 1 213 ? -8.652 -11.024 6.989 1.00 93.62 213 ASP A CA 1
ATOM 1758 C C . ASP A 1 213 ? -8.418 -9.911 5.964 1.00 93.62 213 ASP A C 1
ATOM 1760 O O . ASP A 1 213 ? -7.561 -10.044 5.086 1.00 93.62 213 ASP A O 1
ATOM 1764 N N . PHE A 1 214 ? -9.080 -8.766 6.139 1.00 95.31 214 PHE A N 1
ATOM 1765 C CA . PHE A 1 214 ? -8.905 -7.603 5.272 1.00 95.31 214 PHE A CA 1
ATOM 1766 C C . PHE A 1 214 ? -7.458 -7.095 5.243 1.00 95.31 214 PHE A C 1
ATOM 1768 O O . PHE A 1 214 ? -6.875 -6.896 4.174 1.00 95.31 214 PHE A O 1
ATOM 1775 N N . THR A 1 215 ? -6.839 -6.909 6.411 1.00 92.56 215 THR A N 1
ATOM 1776 C CA . THR A 1 215 ? -5.448 -6.435 6.485 1.00 92.56 215 THR A CA 1
ATOM 1777 C C . THR A 1 215 ? -4.467 -7.433 5.874 1.00 92.56 215 THR A C 1
ATOM 1779 O O . THR A 1 215 ? -3.502 -7.024 5.226 1.00 92.56 215 THR A O 1
ATOM 1782 N N . ASN A 1 216 ? -4.719 -8.737 6.007 1.00 91.50 216 ASN A N 1
ATOM 1783 C CA . ASN A 1 216 ? -3.943 -9.783 5.346 1.00 91.50 216 ASN A CA 1
ATOM 1784 C C . ASN A 1 216 ? -4.105 -9.764 3.825 1.00 91.50 216 ASN A C 1
ATOM 1786 O O . ASN A 1 216 ? -3.114 -9.954 3.113 1.00 91.50 216 ASN A O 1
ATOM 1790 N N . SER A 1 217 ? -5.322 -9.546 3.331 1.00 91.88 217 SER A N 1
ATOM 1791 C CA . SER A 1 217 ? -5.616 -9.449 1.903 1.00 91.88 217 SER A CA 1
ATOM 1792 C C . SER A 1 217 ? -4.943 -8.242 1.278 1.00 91.88 217 SER A C 1
ATOM 1794 O O . SER A 1 217 ? -4.235 -8.409 0.284 1.00 91.88 217 SER A O 1
ATOM 1796 N N . LEU A 1 218 ? -5.033 -7.070 1.913 1.00 91.12 218 LEU A N 1
ATOM 1797 C CA . LEU A 1 218 ? -4.247 -5.926 1.476 1.00 91.12 218 LEU A CA 1
ATOM 1798 C C . LEU A 1 218 ? -2.752 -6.293 1.490 1.00 91.12 218 LEU A C 1
ATOM 1800 O O . LEU A 1 218 ? -2.037 -5.959 0.541 1.00 91.12 218 LEU A O 1
ATOM 1804 N N . ARG A 1 219 ? -2.240 -6.929 2.567 1.00 87.44 219 ARG A N 1
ATOM 1805 C CA . ARG A 1 219 ? -0.784 -7.103 2.807 1.00 87.44 219 ARG A CA 1
ATOM 1806 C C . ARG A 1 219 ? -0.086 -7.828 1.668 1.00 87.44 219 ARG A C 1
ATOM 1808 O O . ARG A 1 219 ? 1.082 -7.552 1.395 1.00 87.44 219 ARG A O 1
ATOM 1815 N N . LYS A 1 220 ? -0.800 -8.711 0.973 1.00 86.38 220 LYS A N 1
ATOM 1816 C CA . LYS A 1 220 ? -0.304 -9.402 -0.222 1.00 86.38 220 LYS A CA 1
ATOM 1817 C C . LYS A 1 220 ? 0.132 -8.429 -1.321 1.00 86.38 220 LYS A C 1
ATOM 1819 O O . LYS A 1 220 ? 1.111 -8.701 -1.995 1.00 86.38 220 LYS A O 1
ATOM 1824 N N . GLU A 1 221 ? -0.501 -7.265 -1.442 1.00 81.81 221 GLU A N 1
ATOM 1825 C CA . GLU A 1 221 ? -0.133 -6.230 -2.419 1.00 81.81 221 GLU A CA 1
ATOM 1826 C C . GLU A 1 221 ? 1.054 -5.348 -1.997 1.00 81.81 221 GLU A C 1
ATOM 1828 O O . GLU A 1 221 ? 1.488 -4.473 -2.757 1.00 81.81 221 GLU A O 1
ATOM 1833 N N . MET A 1 222 ? 1.574 -5.536 -0.780 1.00 75.06 222 MET A N 1
ATOM 1834 C CA . MET A 1 222 ? 2.816 -4.900 -0.328 1.00 75.06 222 MET A CA 1
ATOM 1835 C C . MET A 1 222 ? 4.055 -5.758 -0.582 1.00 75.06 222 MET A C 1
ATOM 1837 O O . MET A 1 222 ? 5.155 -5.212 -0.666 1.00 75.06 222 MET A O 1
ATOM 1841 N N . ASN A 1 223 ? 3.894 -7.077 -0.694 1.00 65.81 223 ASN A N 1
ATOM 1842 C CA . ASN A 1 223 ? 5.005 -7.997 -0.894 1.00 65.81 223 ASN A CA 1
ATOM 1843 C C . ASN A 1 223 ? 5.205 -8.238 -2.393 1.00 65.81 223 ASN A C 1
ATOM 1845 O O . ASN A 1 223 ? 4.359 -8.831 -3.053 1.00 65.81 223 ASN A O 1
ATOM 1849 N N . PHE A 1 224 ? 6.337 -7.774 -2.921 1.00 52.91 224 PHE A N 1
ATOM 1850 C CA . PHE A 1 224 ? 6.814 -8.179 -4.238 1.00 52.91 224 PHE A CA 1
ATOM 1851 C C . PHE A 1 224 ? 7.548 -9.519 -4.099 1.00 52.91 224 PHE A C 1
ATOM 1853 O O . PHE A 1 224 ? 8.743 -9.527 -3.801 1.00 52.91 224 PHE A O 1
ATOM 1860 N N . GLU A 1 225 ? 6.839 -10.626 -4.309 1.00 39.75 225 GLU A N 1
ATOM 1861 C CA . GLU A 1 225 ? 7.430 -11.834 -4.905 1.00 39.75 225 GLU A CA 1
ATOM 1862 C C . GLU A 1 225 ? 6.878 -12.019 -6.320 1.00 39.75 225 GLU A C 1
ATOM 1864 O O . GLU A 1 225 ? 5.642 -11.911 -6.493 1.00 39.75 225 GLU A O 1
#